Protein 4TM5 (pdb70)

Structure (mmCIF, N/CA/C/O backbone):
data_4TM5
#
_entry.id   4TM5
#
_cell.length_a   61.830
_cell.length_b   70.020
_cell.length_c   140.010
_cell.angle_alpha   90.000
_cell.angle_beta   90.000
_cell.angle_gamma   90.000
#
_symmetry.space_group_name_H-M   'C 2 2 21'
#
loop_
_entity.id
_entity.type
_entity.pdbx_description
1 polymer 'D-amino acid aminotransferase'
2 water water
#
loop_
_atom_site.group_PDB
_atom_site.id
_atom_site.type_symbol
_atom_site.label_atom_id
_atom_site.label_alt_id
_atom_site.label_comp_id
_atom_site.label_asym_id
_atom_site.label_entity_id
_atom_site.label_seq_id
_atom_site.pdbx_PDB_ins_code
_atom_site.Cartn_x
_atom_site.Cartn_y
_atom_site.Cartn_z
_atom_site.occupancy
_atom_site.B_iso_or_equiv
_atom_site.auth_seq_id
_atom_site.auth_comp_id
_atom_site.auth_asym_id
_atom_site.auth_atom_id
_atom_site.pdbx_PDB_model_num
ATOM 1 N N . ILE A 1 14 ? -20.644 31.573 48.562 1.00 47.61 6 ILE A N 1
ATOM 2 C CA . ILE A 1 14 ? -20.811 30.663 49.688 1.00 38.35 6 ILE A CA 1
ATOM 3 C C . ILE A 1 14 ? -19.755 30.896 50.765 1.00 37.37 6 ILE A C 1
ATOM 4 O O . ILE A 1 14 ? -18.548 30.843 50.514 1.00 31.51 6 ILE A O 1
ATOM 6 N N . GLU A 1 15 ? -20.224 31.139 51.976 1.00 32.91 7 GLU A N 1
ATOM 7 C CA . GLU A 1 15 ? -19.344 31.408 53.101 1.00 33.76 7 GLU A CA 1
ATOM 8 C C . GLU A 1 15 ? -18.548 30.177 53.577 1.00 24.46 7 GLU A C 1
ATOM 9 O O . GLU A 1 15 ? -19.111 29.088 53.671 1.00 22.80 7 GLU A O 1
ATOM 15 N N . PRO A 1 16 ? -17.253 30.351 53.914 1.00 18.32 8 PRO A N 1
ATOM 16 C CA . PRO A 1 16 ? -16.513 29.214 54.474 1.00 18.27 8 PRO A CA 1
ATOM 17 C C . PRO A 1 16 ? -17.163 28.690 55.742 1.00 18.25 8 PRO A C 1
ATOM 18 O O . PRO A 1 16 ? -17.766 29.459 56.484 1.00 17.12 8 PRO A O 1
ATOM 22 N N . ILE A 1 17 ? -17.068 27.382 55.936 1.00 16.07 9 ILE A N 1
ATOM 23 C CA . ILE A 1 17 ? -17.536 26.710 57.142 1.00 15.82 9 ILE A CA 1
ATOM 24 C C . ILE A 1 17 ? -16.316 26.314 57.950 1.00 17.91 9 ILE A C 1
ATOM 25 O O . ILE A 1 17 ? -15.398 25.695 57.405 1.00 16.93 9 ILE A O 1
ATOM 30 N N . VAL A 1 18 ? -16.284 26.668 59.229 1.00 13.78 10 VAL A N 1
ATOM 31 C CA . VAL A 1 18 ? -15.101 26.331 60.023 1.00 12.72 10 VAL A CA 1
ATOM 32 C C . VAL A 1 18 ? -15.444 25.441 61.210 1.00 12.98 10 VAL A C 1
ATOM 33 O O . VAL A 1 18 ? -16.601 25.344 61.617 1.00 14.61 10 VAL A O 1
ATOM 37 N N . TYR A 1 19 ? -14.417 24.791 61.749 1.00 12.94 11 TYR A N 1
ATOM 38 C CA . TYR A 1 19 ? -14.550 23.942 62.921 1.00 12.62 11 TYR A CA 1
ATOM 39 C C . TYR A 1 19 ? -14.022 24.670 64.136 1.00 12.15 11 TYR A C 1
ATOM 40 O O . TYR A 1 19 ? -12.936 25.236 64.103 1.00 11.64 11 TYR A O 1
ATOM 49 N N . LEU A 1 20 ? -14.765 24.644 65.232 1.00 12.53 12 LEU A N 1
ATOM 50 C CA . LEU A 1 20 ? -14.247 25.254 66.448 1.00 11.85 12 LEU A CA 1
ATOM 51 C C . LEU A 1 20 ? -14.652 24.404 67.641 1.00 13.82 12 LEU A C 1
ATOM 52 O O . LEU A 1 20 ? -15.828 24.079 67.806 1.00 14.77 12 LEU A O 1
ATOM 57 N N . SER A 1 21 ? -13.675 24.052 68.472 1.00 12.46 13 SER A N 1
ATOM 58 C CA . SER A 1 21 ? -13.931 23.348 69.725 1.00 14.15 13 SER A CA 1
ATOM 59 C C . SER A 1 21 ? -13.349 24.165 70.865 1.00 13.75 13 SER A C 1
ATOM 60 O O . SER A 1 21 ? -12.148 24.414 70.895 1.00 14.10 13 SER A O 1
ATOM 63 N N . VAL A 1 22 ? -14.206 24.599 71.782 1.00 13.78 14 VAL A N 1
ATOM 64 C CA . VAL A 1 22 ? -13.788 25.369 72.954 1.00 13.98 14 VAL A CA 1
ATOM 65 C C . VAL A 1 22 ? -14.388 24.724 74.184 1.00 15.26 14 VAL A C 1
ATOM 66 O O . VAL A 1 22 ? -15.587 24.467 74.202 1.00 16.12 14 VAL A O 1
ATOM 70 N N . ALA A 1 23 ? -13.572 24.478 75.208 1.00 15.77 15 ALA A N 1
ATOM 71 C CA . AL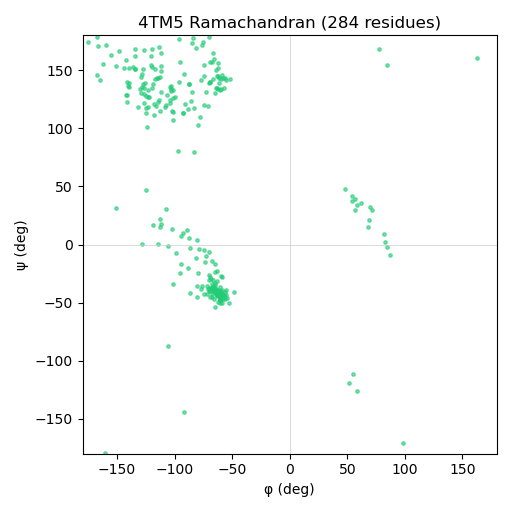A A 1 23 ? -14.069 23.905 76.475 1.00 18.76 15 ALA A CA 1
ATOM 72 C C . ALA A 1 23 ? -14.845 22.604 76.232 1.00 20.32 15 ALA A C 1
ATOM 73 O O . ALA A 1 23 ? -15.857 22.331 76.897 1.00 22.36 15 ALA A O 1
ATOM 75 N N . SER A 1 24 ? -14.353 21.823 75.270 1.00 17.60 16 SER A N 1
ATOM 76 C CA . SER A 1 24 ? -14.899 20.511 74.895 1.00 20.01 16 SER A CA 1
ATOM 77 C C . SER A 1 24 ? -16.267 20.604 74.237 1.00 26.84 16 SER A C 1
ATOM 78 O O . SER A 1 24 ? -17.026 19.637 74.253 1.00 37.42 16 SER A O 1
ATOM 81 N N . ARG A 1 25 ? -16.598 21.774 73.701 1.00 17.78 17 ARG A N 1
ATOM 82 C CA . ARG A 1 25 ? -17.851 21.954 72.969 1.00 18.16 17 ARG A CA 1
ATOM 83 C C . ARG A 1 25 ? -17.496 22.318 71.542 1.00 19.48 17 ARG A C 1
ATOM 84 O O . ARG A 1 25 ? -16.811 23.328 71.301 1.00 19.21 17 ARG A O 1
ATOM 92 N N . GLU A 1 26 ? -17.948 21.504 70.594 1.00 18.91 18 GLU A N 1
ATOM 93 C CA . GLU A 1 26 ? -17.492 21.648 69.216 1.00 16.84 18 GLU A CA 1
ATOM 94 C C . GLU A 1 26 ? -18.622 21.998 68.281 1.00 18.43 18 GLU A C 1
ATOM 95 O O . GLU A 1 26 ? -19.784 21.651 68.514 1.00 23.52 18 GLU A O 1
ATOM 101 N N . GLU A 1 27 ? -18.274 22.714 67.221 1.00 17.23 19 GLU A N 1
ATOM 102 C CA . GLU A 1 27 ? -19.259 23.145 66.251 1.00 21.47 19 GLU A CA 1
ATOM 103 C C . GLU A 1 27 ? -18.623 23.273 64.891 1.00 19.89 19 GLU A C 1
ATOM 104 O O . GLU A 1 27 ? -17.422 23.520 64.763 1.00 15.80 19 GLU A O 1
ATOM 110 N N . LEU A 1 28 ? -19.463 23.109 63.879 1.00 20.68 20 LEU A N 1
ATOM 111 C CA . LEU A 1 28 ? -19.107 23.392 62.512 1.00 16.36 20 LEU A CA 1
ATOM 112 C C . LEU A 1 28 ? -20.047 24.501 62.061 1.00 18.21 20 LEU A C 1
ATOM 113 O O . LEU A 1 28 ? -21.256 24.271 61.948 1.00 21.89 20 LEU A O 1
ATOM 118 N N . VAL A 1 29 ? -19.517 25.699 61.829 1.00 16.12 21 VAL A N 1
ATOM 119 C CA . VAL A 1 29 ? -20.355 26.877 61.616 1.00 21.41 21 VAL A CA 1
ATOM 120 C C . VAL A 1 29 ? -19.791 27.813 60.556 1.00 16.69 21 VAL A C 1
ATOM 121 O O . VAL A 1 29 ? -18.575 27.800 60.281 1.00 15.31 21 VAL A O 1
ATOM 125 N N . PRO A 1 30 ? -20.652 28.658 59.976 1.00 17.77 22 PRO A N 1
ATOM 126 C CA . PRO A 1 30 ? -20.162 29.681 59.060 1.00 17.69 22 PRO A CA 1
ATOM 127 C C . PRO A 1 30 ? -19.097 30.531 59.723 1.00 18.98 22 PRO A C 1
ATOM 128 O O . PRO A 1 30 ? -19.205 30.846 60.915 1.00 18.15 22 PRO A O 1
ATOM 132 N N . LEU A 1 31 ? -18.077 30.889 58.955 1.00 15.77 23 LEU A N 1
ATOM 133 C CA . LEU A 1 31 ? -16.972 31.683 59.486 1.00 14.81 23 LEU A CA 1
ATOM 134 C C . LEU A 1 31 ? -17.451 32.907 60.274 1.00 18.60 23 LEU A C 1
ATOM 135 O O . LEU A 1 31 ? -16.919 33.200 61.341 1.00 16.79 23 LEU A O 1
ATOM 140 N N . SER A 1 32 ? -18.481 33.587 59.784 1.00 17.00 24 SER A N 1
ATOM 141 C CA A SER A 1 32 ? -18.975 34.812 60.424 0.83 18.06 24 SER A CA 1
ATOM 142 C CA B SER A 1 32 ? 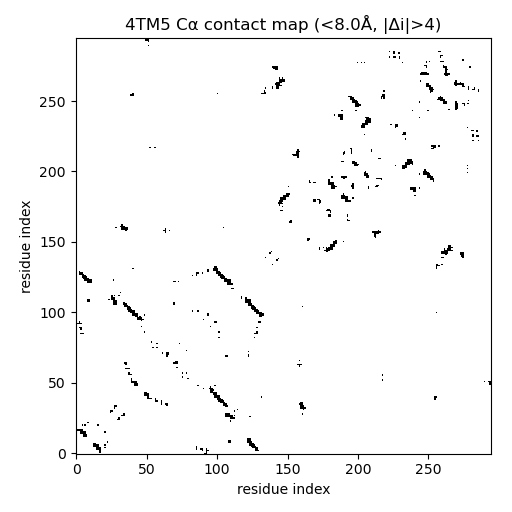-18.941 34.814 60.433 0.17 18.77 24 SER A CA 1
ATOM 143 C C . SER A 1 32 ? -19.508 34.564 61.826 1.00 18.93 24 SER A C 1
ATOM 144 O O . SER A 1 32 ? -19.699 35.509 62.593 1.00 24.66 24 SER A O 1
ATOM 149 N N . GLU A 1 33 ? -19.761 33.301 62.159 1.00 17.48 25 GLU A N 1
ATOM 150 C CA . GLU A 1 33 ? -20.351 32.953 63.452 1.00 18.90 25 GLU A CA 1
ATOM 151 C C . GLU A 1 33 ? -19.343 32.339 64.428 1.00 18.14 25 GLU A C 1
ATOM 152 O O . GLU A 1 33 ? -19.703 31.994 65.561 1.00 21.45 25 GLU A O 1
ATOM 158 N N . ALA A 1 34 ? -18.099 32.184 63.984 1.00 16.51 26 ALA A N 1
ATOM 159 C CA . ALA A 1 34 ? -17.085 31.509 64.774 1.00 17.13 26 ALA A CA 1
ATOM 160 C C . ALA A 1 34 ? -16.298 32.512 65.607 1.00 15.75 26 ALA A C 1
ATOM 161 O O . ALA A 1 34 ? -15.587 33.358 65.067 1.00 14.26 26 ALA A O 1
ATOM 163 N N . ARG A 1 35 ? -16.457 32.436 66.920 1.00 12.61 27 ARG A N 1
ATOM 164 C CA A ARG A 1 35 ? -15.793 33.371 67.827 0.55 12.56 27 ARG A CA 1
ATOM 165 C CA B ARG A 1 35 ? -15.759 33.353 67.817 0.45 12.44 27 ARG A CA 1
ATOM 166 C C . ARG A 1 35 ? -15.243 32.612 69.034 1.00 12.95 27 ARG A C 1
ATOM 167 O O . ARG A 1 35 ? -15.874 31.666 69.511 1.00 18.95 27 ARG A O 1
ATOM 182 N N . VAL A 1 36 ? -14.091 33.042 69.555 1.00 10.61 28 VAL A N 1
ATOM 183 C CA . VAL A 1 36 ? -13.490 32.388 70.710 1.00 11.41 28 VAL A CA 1
ATOM 184 C C . VAL A 1 36 ? -13.545 33.308 71.921 1.00 11.33 28 VAL A C 1
ATOM 185 O O . VAL A 1 36 ? -13.513 34.538 71.784 1.00 14.38 28 VAL A O 1
ATOM 189 N N . PRO A 1 37 ? -13.650 32.719 73.115 1.00 13.20 29 PRO A N 1
ATOM 190 C CA . PRO A 1 37 ? -13.662 33.578 74.307 1.00 12.71 29 PRO A CA 1
ATOM 191 C C . PRO A 1 37 ? -12.407 34.440 74.398 1.00 11.41 29 PRO A C 1
ATOM 192 O O . PRO A 1 37 ? -11.292 33.994 74.066 1.00 13.20 29 PRO A O 1
ATOM 196 N N . VAL A 1 38 ? -12.580 35.677 74.869 1.00 10.77 30 VAL A N 1
ATOM 197 C CA . VAL A 1 38 ? -11.443 36.585 74.945 1.00 11.44 30 VAL A CA 1
ATOM 198 C C . VAL A 1 38 ? -10.294 36.077 75.810 1.00 12.01 30 VAL A C 1
ATOM 199 O O . VAL A 1 38 ? -9.146 36.441 75.561 1.00 14.93 30 VAL A O 1
ATOM 203 N N . LEU A 1 39 ? -10.574 35.239 76.811 1.00 10.78 31 LEU A N 1
ATOM 204 C CA . LEU A 1 39 ? -9.490 34.731 77.656 1.00 9.68 31 LEU A CA 1
ATOM 205 C C . LEU A 1 39 ? -8.861 33.437 77.127 1.00 12.14 31 LEU A C 1
ATOM 206 O O . LEU A 1 39 ? -8.071 32.807 77.816 1.00 11.58 31 LEU A O 1
ATOM 211 N N . ASP A 1 40 ? -9.158 33.058 75.887 1.00 10.47 32 ASP A N 1
ATOM 212 C CA . ASP A 1 40 ? -8.414 31.936 75.321 1.00 9.44 32 ASP A CA 1
ATOM 213 C C . ASP A 1 40 ? -6.940 32.284 75.289 1.00 9.35 32 ASP A C 1
ATOM 214 O O . ASP A 1 40 ? -6.560 33.379 74.848 1.00 10.74 32 ASP A O 1
ATOM 219 N N . ARG A 1 41 ? -6.096 31.360 75.753 1.00 9.02 33 ARG A N 1
ATOM 220 C CA . ARG A 1 41 ? -4.667 31.672 75.790 1.00 8.00 33 ARG A CA 1
ATOM 221 C C . ARG A 1 41 ? -4.036 31.801 74.413 1.00 8.61 33 ARG A C 1
ATOM 222 O O . ARG A 1 41 ? -2.929 32.344 74.290 1.00 7.37 33 ARG A O 1
ATOM 230 N N . GLY A 1 42 ? -4.729 31.349 73.370 1.00 8.61 34 GLY A N 1
ATOM 231 C CA . GLY A 1 42 ? -4.295 31.657 72.014 1.00 9.67 34 GLY A CA 1
ATOM 232 C C . GLY A 1 42 ? -4.362 33.151 71.692 1.00 9.79 34 GLY A C 1
ATOM 233 O O . GLY A 1 42 ? -3.528 33.666 70.958 1.00 13.44 34 GLY A O 1
ATOM 234 N N . PHE A 1 43 ? -5.342 33.830 72.272 1.00 8.24 35 PHE A N 1
ATOM 235 C CA . PHE A 1 43 ? -5.569 35.253 72.031 1.00 8.18 35 PHE A CA 1
ATOM 236 C C . PHE A 1 43 ? -4.711 36.098 72.991 1.00 9.53 35 PHE A C 1
ATOM 237 O O . PHE A 1 43 ? -4.118 37.088 72.571 1.00 10.28 35 PHE A O 1
ATOM 245 N N . ILE A 1 44 ? -4.635 35.682 74.260 1.00 9.57 36 ILE A N 1
ATOM 246 C CA . ILE A 1 44 ? -3.955 36.434 75.328 1.00 8.83 36 ILE A CA 1
ATOM 247 C C . ILE A 1 44 ? -2.430 36.252 75.336 1.00 7.46 36 ILE A C 1
ATOM 248 O O . ILE A 1 44 ? -1.690 37.191 75.648 1.00 10.22 36 ILE A O 1
ATOM 253 N N . PHE A 1 45 ? -1.980 35.033 75.003 1.00 7.92 37 PHE A N 1
ATOM 254 C CA . PHE A 1 45 ? -0.575 34.671 75.185 1.00 7.64 37 PHE A CA 1
ATOM 255 C C . PHE A 1 45 ? 0.086 34.089 73.933 1.00 8.03 37 PHE A C 1
ATOM 256 O O . PHE A 1 45 ? 1.268 33.743 73.994 1.00 8.56 37 PHE A O 1
ATOM 264 N N . GLY A 1 46 ? -0.641 33.972 72.817 1.00 6.84 38 GLY A N 1
ATOM 265 C CA . GLY A 1 46 ? -0.058 33.297 71.670 1.00 9.40 38 GLY A CA 1
ATOM 266 C C . GLY A 1 46 ? 0.346 31.877 72.026 1.00 7.57 38 GLY A C 1
ATOM 267 O O . GLY A 1 46 ? 1.325 31.348 71.510 1.00 7.84 38 GLY A O 1
ATOM 268 N N . ASP A 1 47 ? -0.433 31.259 72.900 1.00 7.63 39 ASP A N 1
ATOM 269 C CA . ASP A 1 47 ? -0.045 29.994 73.512 1.00 6.86 39 ASP A CA 1
ATOM 270 C C . ASP A 1 47 ? -0.690 28.834 72.768 1.00 8.49 39 ASP A C 1
ATOM 271 O O . ASP A 1 47 ? -1.713 28.283 73.181 1.00 8.99 39 ASP A O 1
ATOM 276 N N . GLY A 1 48 ? -0.087 28.470 71.644 1.00 6.53 40 GLY A N 1
ATOM 277 C CA . GLY A 1 48 ? -0.698 27.457 70.790 1.00 7.11 40 GLY A CA 1
ATOM 278 C C . GLY A 1 48 ? 0.210 27.122 69.636 1.00 9.01 40 GLY A C 1
ATOM 279 O O . GLY A 1 48 ? 1.271 27.764 69.455 1.00 8.51 40 GLY A O 1
ATOM 280 N N . VAL A 1 49 ? -0.200 26.119 68.852 1.00 8.46 41 VAL A N 1
ATOM 281 C CA . VAL A 1 49 ? 0.595 25.682 67.700 1.00 7.13 41 VAL A CA 1
ATOM 282 C C . VAL A 1 49 ? -0.317 25.505 66.513 1.00 10.19 41 VAL A C 1
ATOM 283 O O . VAL A 1 49 ? -1.546 25.507 66.659 1.00 9.12 41 VAL A O 1
ATOM 287 N N . TYR A 1 50 ? 0.257 25.354 65.323 1.00 7.58 42 TYR A N 1
ATOM 288 C CA . TYR A 1 50 ? -0.601 25.199 64.149 1.00 8.77 42 TYR A CA 1
ATOM 289 C C . TYR A 1 50 ? 0.020 24.324 63.085 1.00 9.03 42 TYR A C 1
ATOM 290 O O . TYR A 1 50 ? 1.226 24.027 63.129 1.00 9.06 42 TYR A O 1
ATOM 299 N N . GLU A 1 51 ? -0.830 23.918 62.135 1.00 8.05 43 GLU A N 1
ATOM 300 C CA . GLU A 1 51 ? -0.388 23.258 60.895 1.00 8.97 43 GLU A CA 1
ATOM 301 C C . GLU A 1 51 ? -1.095 23.861 59.682 1.00 12.18 43 GLU A C 1
ATOM 302 O O . GLU A 1 51 ? -2.209 24.340 59.811 1.00 11.88 43 GLU A O 1
ATOM 308 N N . VAL A 1 52 ? -0.445 23.834 58.514 1.00 10.66 44 VAL A N 1
ATOM 309 C CA . VAL A 1 52 ? -1.093 24.160 57.234 1.00 10.68 44 VAL A CA 1
ATOM 310 C C . VAL A 1 52 ? -0.876 22.972 56.313 1.00 13.18 44 VAL A C 1
ATOM 311 O O . VAL A 1 52 ? 0.267 22.636 56.008 1.00 15.12 44 VAL A O 1
ATOM 315 N N . VAL A 1 53 ? -1.975 22.333 55.903 1.00 9.51 45 VAL A N 1
ATOM 316 C CA . VAL A 1 53 ? -1.944 21.115 55.081 1.00 10.36 45 VAL A CA 1
ATOM 317 C C . VAL A 1 53 ? -2.534 21.432 53.709 1.00 9.70 45 VAL A C 1
ATOM 318 O O . VAL A 1 53 ? -3.685 21.888 53.594 1.00 11.65 45 VAL A O 1
ATOM 322 N N . PRO A 1 54 ? -1.779 21.177 52.644 1.00 9.39 46 PRO A N 1
ATOM 323 C CA . PRO A 1 54 ? -2.343 21.430 51.309 1.00 10.14 46 PRO A CA 1
ATOM 324 C C . PRO A 1 54 ? -3.318 20.338 50.888 1.00 11.81 46 PRO A C 1
ATOM 325 O O . PRO A 1 54 ? -3.101 19.138 51.145 1.00 12.62 46 PRO A O 1
ATOM 329 N N . ILE A 1 55 ? -4.397 20.760 50.230 1.00 12.01 47 ILE A N 1
ATOM 330 C CA . ILE A 1 55 ? -5.456 19.849 49.798 1.00 13.09 47 ILE A CA 1
ATOM 331 C C . ILE A 1 55 ? -5.627 20.049 48.302 1.00 13.97 47 ILE A C 1
ATOM 332 O O . ILE A 1 55 ? -6.035 21.127 47.858 1.00 16.38 47 ILE A O 1
ATOM 337 N N . TYR A 1 56 ? -5.287 19.039 47.515 1.00 12.19 48 TYR A N 1
ATOM 338 C CA . TYR A 1 56 ? -5.348 19.220 46.075 1.00 12.87 48 TYR A CA 1
ATOM 339 C C . TYR A 1 56 ? -6.647 18.693 45.502 1.00 14.21 48 TYR A C 1
ATOM 340 O O . TYR A 1 56 ? -7.133 17.655 45.894 1.00 15.27 48 TYR A O 1
ATOM 349 N N . ALA A 1 57 ? -7.180 19.439 44.552 1.00 14.08 49 ALA A N 1
ATOM 350 C CA . ALA A 1 57 ? -8.420 19.093 43.874 1.00 14.94 49 ALA A CA 1
ATOM 351 C C . ALA A 1 57 ? -8.184 18.533 42.490 1.00 16.89 49 ALA A C 1
ATOM 352 O O . ALA A 1 57 ? -7.371 19.043 41.720 1.00 17.66 49 ALA A O 1
ATOM 354 N N . GLU A 1 58 ? -8.918 17.473 42.174 1.00 16.49 50 GLU A N 1
ATOM 355 C CA . GLU A 1 58 ? -9.069 17.038 40.802 1.00 19.72 50 GLU A CA 1
ATOM 356 C C . GLU A 1 58 ? -10.579 17.028 40.600 1.00 24.96 50 GLU A C 1
ATOM 357 O O . GLU A 1 58 ? -11.282 16.142 41.095 1.00 24.52 50 GLU A O 1
ATOM 363 N N . GLY A 1 59 ? -11.091 18.066 39.950 1.00 23.81 51 GLY A N 1
ATOM 364 C CA . GLY A 1 59 ? -12.529 18.264 39.887 1.00 21.96 51 GLY A CA 1
ATOM 365 C C . GLY A 1 59 ? -13.130 18.381 41.276 1.00 21.97 51 GLY A C 1
ATOM 366 O O . GLY A 1 59 ? -12.694 19.203 42.081 1.00 22.89 51 GLY A O 1
ATOM 367 N N . ALA A 1 60 ? -14.139 17.556 41.559 1.00 24.95 52 ALA A N 1
ATOM 368 C CA . ALA A 1 60 ? -14.771 17.578 42.878 1.00 28.50 52 ALA A CA 1
ATOM 369 C C . ALA A 1 60 ? -13.996 16.788 43.934 1.00 22.89 52 ALA A C 1
ATOM 370 O O . ALA A 1 60 ? -14.285 16.899 45.126 1.00 24.21 52 ALA A O 1
ATOM 372 N N . ARG A 1 61 ? -13.009 15.998 43.505 1.00 19.82 53 ARG A N 1
ATOM 373 C CA . ARG A 1 61 ? -12.252 15.189 44.455 1.00 18.44 53 ARG A CA 1
ATOM 374 C C . ARG A 1 61 ? -11.092 15.974 45.086 1.00 18.84 53 ARG A C 1
ATOM 375 O O . ARG A 1 61 ? -10.237 16.496 44.368 1.00 19.02 53 ARG A O 1
ATOM 383 N N . ARG A 1 62 ? -11.066 16.055 46.421 1.00 18.66 54 ARG A N 1
ATOM 384 C CA . ARG A 1 62 ? -9.992 16.760 47.128 1.00 15.68 54 ARG A CA 1
ATOM 385 C C . ARG A 1 62 ? -9.251 15.804 48.056 1.00 22.59 54 ARG A C 1
ATOM 386 O O . ARG A 1 62 ? -9.874 15.010 48.773 1.00 25.33 54 ARG A O 1
ATOM 394 N N . ALA A 1 63 ? -7.921 15.869 48.035 1.00 18.40 55 ALA A N 1
ATOM 395 C CA . ALA A 1 63 ? -7.122 14.962 48.840 1.00 19.71 55 ALA A CA 1
ATOM 396 C C . ALA A 1 63 ? -5.950 15.692 49.462 1.00 15.39 55 ALA A C 1
ATOM 397 O O . ALA A 1 63 ? -5.306 16.498 48.805 1.00 15.08 55 ALA A O 1
ATOM 399 N N . PRO A 1 64 ? -5.649 15.392 50.732 1.00 14.66 56 PRO A N 1
ATOM 400 C CA . PRO A 1 64 ? -4.491 16.022 51.369 1.00 13.62 56 PRO A CA 1
ATOM 401 C C . PRO A 1 64 ? -3.180 15.437 50.875 1.00 14.63 56 PRO A C 1
ATOM 402 O O . PRO A 1 64 ? -3.129 14.285 50.438 1.00 18.34 56 PRO A O 1
ATOM 406 N N . PHE A 1 65 ? -2.124 16.246 50.962 1.00 12.88 57 PHE A N 1
ATOM 407 C CA . PHE A 1 65 ? -0.795 15.826 50.553 1.00 13.63 57 PHE A CA 1
ATOM 408 C C . PHE A 1 65 ? 0.129 15.768 51.771 1.00 11.92 57 PHE A C 1
ATOM 409 O O . PHE A 1 65 ? 0.284 16.759 52.483 1.00 12.59 57 PHE A O 1
ATOM 417 N N . ARG A 1 66 ? 0.716 14.589 52.004 1.00 13.47 58 ARG A N 1
ATOM 418 C CA . ARG A 1 66 ? 1.596 14.346 53.160 1.00 12.75 58 ARG A CA 1
ATOM 419 C C . ARG A 1 66 ? 0.917 14.641 54.492 1.00 12.37 58 ARG A C 1
ATOM 420 O O . ARG A 1 66 ? 1.553 15.151 55.412 1.00 12.50 58 ARG A O 1
ATOM 428 N N . ILE A 1 67 ? -0.356 14.299 54.628 1.00 13.52 59 ILE A N 1
ATOM 429 C CA . ILE A 1 67 ? -1.026 14.643 55.875 1.00 12.59 59 ILE A CA 1
ATOM 430 C C . ILE A 1 67 ? -0.493 13.834 57.065 1.00 12.72 59 ILE A C 1
ATOM 431 O O . ILE A 1 67 ? -0.469 14.357 58.176 1.00 12.53 59 ILE A O 1
ATOM 436 N N . ALA A 1 68 ? -0.017 12.604 56.848 1.00 13.86 60 ALA A N 1
ATOM 437 C CA . ALA A 1 68 ? 0.580 11.856 57.958 1.00 12.89 60 ALA A CA 1
ATOM 438 C C . ALA A 1 68 ? 1.743 12.640 58.564 1.00 13.04 60 ALA A C 1
ATOM 439 O O . ALA A 1 68 ? 1.871 12.768 59.778 1.00 13.43 60 ALA A O 1
ATOM 441 N N . GLN A 1 69 ? 2.610 13.141 57.693 1.00 13.25 61 GLN A N 1
ATOM 442 C CA . GLN A 1 69 ? 3.768 13.898 58.152 1.00 10.74 61 GLN A CA 1
ATOM 443 C C . GLN A 1 69 ? 3.390 15.229 58.810 1.00 11.72 61 GLN A C 1
ATOM 444 O O . GLN A 1 69 ? 4.016 15.632 59.794 1.00 12.51 61 GLN A O 1
ATOM 450 N N . HIS A 1 70 ? 2.365 15.902 58.293 1.00 9.68 62 HIS A N 1
ATOM 451 C CA . HIS A 1 70 ? 1.885 17.117 58.956 1.00 9.37 62 HIS A CA 1
ATOM 452 C C . HIS A 1 70 ? 1.334 16.818 60.344 1.00 10.44 62 HIS A C 1
ATOM 453 O O . HIS A 1 70 ? 1.594 17.564 61.291 1.00 10.35 62 HIS A O 1
ATOM 460 N N . LEU A 1 71 ? 0.575 15.734 60.466 1.00 10.82 63 LEU A N 1
ATOM 461 C CA . LEU A 1 71 ? -0.005 15.426 61.771 1.00 13.28 63 LEU A CA 1
ATOM 462 C C . LEU A 1 71 ? 1.075 14.988 62.762 1.00 12.44 63 LEU A C 1
ATOM 463 O O . LEU A 1 71 ? 0.951 15.201 63.973 1.00 13.43 63 LEU A O 1
ATOM 468 N N . ALA A 1 72 ? 2.132 14.359 62.259 1.00 10.92 64 ALA A N 1
ATOM 469 C CA . ALA A 1 72 ? 3.229 13.976 63.143 1.00 12.10 64 ALA A CA 1
ATOM 470 C C . ALA A 1 72 ? 3.908 15.232 63.659 1.00 12.89 64 ALA A C 1
ATOM 471 O O . ALA A 1 72 ? 4.311 15.286 64.815 1.00 11.91 64 ALA A O 1
ATOM 473 N N . ARG A 1 73 ? 4.017 16.251 62.811 1.00 10.31 65 ARG A N 1
ATOM 474 C CA . ARG A 1 73 ? 4.635 17.485 63.277 1.00 10.20 65 ARG A CA 1
ATOM 475 C C . ARG A 1 73 ? 3.733 18.178 64.276 1.00 11.47 65 ARG A C 1
ATOM 476 O O . ARG A 1 73 ? 4.216 18.742 65.247 1.00 11.92 65 ARG A O 1
ATOM 484 N N . LEU A 1 74 ? 2.428 18.171 64.017 1.00 10.35 66 LEU A N 1
ATOM 485 C CA . LEU A 1 74 ? 1.479 18.763 64.965 1.00 8.54 66 LEU A CA 1
ATOM 486 C C . LEU A 1 74 ? 1.653 18.124 66.329 1.00 10.71 66 LEU A C 1
ATOM 487 O O . LEU A 1 74 ? 1.683 18.809 67.351 1.00 11.62 66 LEU A O 1
ATOM 492 N N . ALA A 1 75 ? 1.791 16.806 66.347 1.00 9.49 67 ALA A N 1
ATOM 493 C CA . ALA A 1 75 ? 1.992 16.087 67.604 1.00 10.29 67 ALA A CA 1
ATOM 494 C C . ALA A 1 75 ? 3.290 16.524 68.282 1.00 14.35 67 ALA A C 1
ATOM 495 O O . ALA A 1 75 ? 3.341 16.658 69.511 1.00 14.64 67 ALA A O 1
ATOM 497 N N . ARG A 1 76 ? 4.342 16.744 67.492 1.00 13.28 68 ARG A N 1
ATOM 498 C CA . ARG A 1 76 ? 5.620 17.195 68.052 1.00 10.81 68 ARG A CA 1
ATOM 499 C C . ARG A 1 76 ? 5.505 18.612 68.603 1.00 11.30 68 ARG A C 1
ATOM 500 O O . ARG A 1 76 ? 6.009 18.894 69.688 1.00 12.88 68 ARG A O 1
ATOM 508 N N . SER A 1 77 ? 4.838 19.491 67.869 1.00 12.12 69 SER A N 1
ATOM 509 C CA . SER A 1 77 ? 4.657 20.855 68.350 1.00 10.02 69 SER A CA 1
ATOM 510 C C . SER A 1 77 ? 3.856 20.876 69.663 1.00 11.34 69 SER A C 1
ATOM 511 O O . SER A 1 77 ? 4.215 21.588 70.602 1.00 10.70 69 SER A O 1
ATOM 514 N N . LEU A 1 78 ? 2.777 20.095 69.726 1.00 10.28 70 LEU A N 1
ATOM 515 C CA . LEU A 1 78 ? 1.977 20.017 70.952 1.00 9.70 70 LEU A CA 1
ATOM 516 C C . LEU A 1 78 ? 2.805 19.506 72.148 1.00 11.57 70 LEU A C 1
ATOM 517 O O . LEU A 1 78 ? 2.767 20.065 73.245 1.00 11.81 70 LEU A O 1
ATOM 522 N N . LYS A 1 79 ? 3.564 18.436 71.933 1.00 10.86 71 LYS A N 1
ATOM 523 C CA . LYS A 1 79 ? 4.347 17.866 73.010 1.00 11.78 71 LYS A CA 1
ATOM 524 C C . LYS A 1 79 ? 5.400 18.854 73.485 1.00 12.12 71 LYS A C 1
ATOM 525 O O . LYS A 1 79 ? 5.666 18.950 74.691 1.00 14.03 71 LYS A O 1
ATOM 531 N N . LYS A 1 80 ? 5.985 19.591 72.538 1.00 12.86 72 LYS A N 1
ATOM 532 C CA . LYS A 1 80 ? 7.050 20.557 72.869 1.00 14.24 72 LYS A CA 1
ATOM 533 C C . LYS A 1 80 ? 6.561 21.686 73.771 1.00 13.77 72 LYS A C 1
ATOM 534 O O . LYS A 1 80 ? 7.370 22.327 74.461 1.00 17.77 72 LYS A O 1
ATOM 540 N N . ILE A 1 81 ? 5.255 21.956 73.776 1.00 12.72 73 ILE A N 1
ATOM 541 C CA . ILE A 1 81 ? 4.765 22.987 74.687 1.00 11.52 73 ILE A CA 1
ATOM 542 C C . ILE A 1 81 ? 3.763 22.424 75.694 1.00 10.58 73 ILE A C 1
ATOM 543 O O . ILE A 1 81 ? 3.022 23.154 76.334 1.00 11.74 73 ILE A O 1
ATOM 548 N N . GLY A 1 82 ? 3.736 21.105 75.835 1.00 11.24 74 GLY A N 1
ATOM 549 C CA . GLY A 1 82 ? 2.973 20.499 76.918 1.00 12.02 74 GLY A CA 1
ATOM 550 C C . GLY A 1 82 ? 1.460 20.541 76.797 1.00 14.50 74 GLY A C 1
ATOM 551 O O . GLY A 1 82 ? 0.754 20.565 77.801 1.00 15.50 74 GLY A O 1
ATOM 552 N N . ILE A 1 83 ? 0.952 20.539 75.565 1.00 14.03 75 ILE A N 1
ATOM 553 C CA . ILE A 1 83 ? -0.498 20.422 75.363 1.00 14.26 75 ILE A CA 1
ATOM 554 C C . ILE A 1 83 ? -0.845 18.983 74.961 1.00 19.19 75 ILE A C 1
ATOM 555 O O . ILE A 1 83 ? -0.267 18.459 74.010 1.00 16.01 75 ILE A O 1
ATOM 560 N N . ALA A 1 84 ? -1.769 18.322 75.669 1.00 19.23 76 ALA A N 1
ATOM 561 C CA . ALA A 1 84 ? -2.111 16.953 75.295 1.00 23.15 76 ALA A CA 1
ATOM 562 C C . ALA A 1 84 ? -2.846 16.966 73.957 1.00 19.55 76 ALA A C 1
ATOM 563 O O . ALA A 1 84 ? -3.659 17.840 73.704 1.00 22.17 76 ALA A O 1
ATOM 565 N N . ASP A 1 85 ? -2.527 16.003 73.109 1.00 17.94 77 ASP A N 1
ATOM 566 C CA . ASP A 1 85 ? -3.076 15.944 71.758 1.00 14.22 77 ASP A CA 1
ATOM 567 C C . ASP A 1 85 ? -4.544 15.478 71.787 1.00 16.86 77 ASP A C 1
ATOM 568 O O . ASP A 1 85 ? -4.844 14.374 72.264 1.00 18.70 77 ASP A O 1
ATOM 573 N N . PRO A 1 86 ? -5.477 16.311 71.291 1.00 15.34 78 PRO A N 1
ATOM 574 C CA . PRO A 1 86 ? -6.880 15.923 71.495 1.00 17.69 78 PRO A CA 1
ATOM 575 C C . PRO A 1 86 ? -7.439 14.843 70.553 1.00 15.25 78 PRO A C 1
ATOM 576 O O . PRO A 1 86 ? -8.578 14.421 70.738 1.00 17.76 78 PRO A O 1
ATOM 580 N N . HIS A 1 87 ? -6.659 14.393 69.573 1.00 15.63 79 HIS A N 1
ATOM 581 C CA . HIS A 1 87 ? -7.125 13.334 68.675 1.00 13.71 79 HIS A CA 1
ATOM 582 C C . HIS A 1 87 ? -6.010 12.373 68.384 1.00 13.94 79 HIS A C 1
ATOM 583 O O . HIS A 1 87 ? -4.860 12.774 68.407 1.00 15.52 79 HIS A O 1
ATOM 590 N N . ASP A 1 88 ? -6.363 11.113 68.104 1.00 17.55 80 ASP A N 1
ATOM 591 C CA . ASP A 1 88 ? -5.409 10.211 67.474 1.00 18.71 80 ASP A CA 1
ATOM 592 C C . ASP A 1 88 ? -5.293 10.584 65.990 1.00 15.43 80 ASP A C 1
ATOM 593 O O . ASP A 1 88 ? -6.000 11.483 65.515 1.00 14.55 80 ASP A O 1
ATOM 598 N N . GLU A 1 89 ? -4.372 9.952 65.262 1.00 15.47 81 GLU A N 1
ATOM 599 C CA . GLU A 1 89 ? -4.178 10.322 63.859 1.00 15.56 81 GLU A CA 1
ATOM 600 C C . GLU A 1 89 ? -5.464 10.144 63.051 1.00 14.28 81 GLU A C 1
ATOM 601 O O . GLU A 1 89 ? -5.810 10.983 62.212 1.00 14.07 81 GLU A O 1
ATOM 607 N N . ALA A 1 90 ? -6.153 9.033 63.274 1.00 15.50 82 ALA A N 1
ATOM 608 C CA . ALA A 1 90 ? -7.392 8.795 62.558 1.00 14.34 82 ALA A CA 1
ATOM 609 C C . ALA A 1 90 ? -8.419 9.885 62.842 1.00 13.71 82 ALA A C 1
ATOM 610 O O . ALA A 1 90 ? -9.175 10.269 61.936 1.00 14.96 82 ALA A O 1
ATOM 612 N N . GLY A 1 91 ? -8.447 10.372 64.082 1.00 14.44 83 GLY A N 1
ATOM 613 C CA . GLY A 1 91 ? -9.393 11.400 64.488 1.00 15.92 83 GLY A CA 1
ATOM 614 C C . GLY A 1 91 ? -9.097 12.712 63.786 1.00 14.68 83 GLY A C 1
ATOM 615 O O . GLY A 1 91 ? -9.998 13.395 63.300 1.00 14.03 83 GLY A O 1
ATOM 616 N N . TRP A 1 92 ? -7.823 13.072 63.750 1.00 12.98 84 TRP A N 1
ATOM 617 C CA . TRP A 1 92 ? -7.405 14.253 62.986 1.00 11.89 84 TRP A CA 1
ATOM 618 C C . TRP A 1 92 ? -7.742 14.116 61.505 1.00 13.36 84 TRP A C 1
ATOM 619 O O . TRP A 1 92 ? -8.239 15.068 60.877 1.00 12.41 84 TRP A O 1
ATOM 630 N N . ARG A 1 93 ? -7.460 12.951 60.933 1.00 13.13 85 ARG A N 1
ATOM 631 C CA . ARG A 1 93 ? -7.765 12.750 59.524 1.00 11.88 85 ARG A CA 1
ATOM 632 C C . ARG A 1 93 ? -9.259 12.890 59.272 1.00 16.43 85 ARG A C 1
ATOM 633 O O . ARG A 1 93 ? -9.668 13.463 58.261 1.00 15.04 85 ARG A O 1
ATOM 641 N N . ALA A 1 94 ? -10.071 12.355 60.183 1.00 12.56 86 ALA A N 1
ATOM 642 C CA . ALA A 1 94 ? -11.521 12.411 59.998 1.00 14.98 86 ALA A CA 1
ATOM 643 C C . ALA A 1 94 ? -12.028 13.860 60.092 1.00 15.78 86 ALA A C 1
ATOM 644 O O . ALA A 1 94 ? -12.941 14.252 59.363 1.00 17.54 86 ALA A O 1
ATOM 646 N N . LEU A 1 95 ? -11.441 14.625 61.013 1.00 14.10 87 LEU A N 1
ATOM 647 C CA . LEU A 1 95 ? -11.802 16.026 61.227 1.00 15.52 87 LEU A CA 1
ATOM 648 C C . LEU A 1 95 ? -11.509 16.812 59.961 1.00 14.45 87 LEU A C 1
ATOM 649 O O . LEU A 1 95 ? -12.358 17.568 59.473 1.00 15.63 87 LEU A O 1
ATOM 654 N N . VAL A 1 96 ? -10.306 16.631 59.426 1.00 14.28 88 VAL A N 1
ATOM 655 C CA . VAL A 1 96 ? -9.916 17.325 58.206 1.00 13.31 88 VAL A CA 1
ATOM 656 C C . VAL A 1 96 ? -10.859 16.945 57.049 1.00 16.01 88 VAL A C 1
ATOM 657 O O . VAL A 1 96 ? -11.305 17.808 56.301 1.00 15.48 88 VAL A O 1
ATOM 661 N N . ALA A 1 97 ? -11.166 15.659 56.916 1.00 14.12 89 ALA A N 1
ATOM 662 C CA . ALA A 1 97 ? -12.017 15.195 55.820 1.00 13.94 89 ALA A CA 1
ATOM 663 C C . ALA A 1 97 ? -13.417 15.805 55.921 1.00 13.07 89 ALA A C 1
ATOM 664 O O . ALA A 1 97 ? -13.981 16.251 54.901 1.00 16.90 89 ALA A O 1
ATOM 666 N N . ARG A 1 98 ? -13.973 15.821 57.136 1.00 14.40 90 ARG A N 1
ATOM 667 C CA . ARG A 1 98 ? -15.294 16.405 57.348 1.00 14.46 90 ARG A CA 1
ATOM 668 C C . ARG A 1 98 ? -15.279 17.890 57.017 1.00 13.84 90 ARG A C 1
ATOM 669 O O . ARG A 1 98 ? -16.218 18.402 56.400 1.00 14.99 90 ARG A O 1
ATOM 671 N N . LEU A 1 99 ? -14.214 18.574 57.434 1.00 12.25 91 LEU A N 1
ATOM 672 C CA . LEU A 1 99 ? -14.108 20.014 57.202 1.00 11.98 91 LEU A CA 1
ATOM 673 C C . LEU A 1 99 ? -14.006 20.307 55.719 1.00 14.06 91 LEU A C 1
ATOM 674 O O . LEU A 1 99 ? -14.694 21.186 55.209 1.00 13.85 91 LEU A O 1
ATOM 679 N N . VAL A 1 100 ? -13.151 19.573 55.018 1.00 12.61 92 VAL A N 1
ATOM 680 C CA . VAL A 1 100 ? -13.031 19.782 53.581 1.00 13.22 92 VAL A CA 1
ATOM 681 C C . VAL A 1 100 ? -14.380 19.504 52.882 1.00 15.06 92 VAL A C 1
ATOM 682 O O . VAL A 1 100 ? -14.811 20.282 52.028 1.00 14.28 92 VAL A O 1
ATOM 686 N N . ASP A 1 101 ? -15.061 18.432 53.279 1.00 15.16 93 ASP A N 1
ATOM 687 C CA . ASP A 1 101 ? -16.370 18.088 52.687 1.00 13.78 93 ASP A CA 1
ATOM 688 C C . ASP A 1 101 ? -17.379 19.203 52.912 1.00 14.79 93 ASP A C 1
ATOM 689 O O . ASP A 1 101 ? -18.195 19.508 52.041 1.00 17.38 93 ASP A O 1
ATOM 694 N N . ALA A 1 102 ? -17.336 19.778 54.118 1.00 15.99 94 ALA A N 1
ATOM 695 C CA . ALA A 1 102 ? -18.272 20.830 54.505 1.00 19.45 94 ALA A CA 1
ATOM 696 C C . ALA A 1 102 ? -18.075 22.071 53.648 1.00 18.19 94 ALA A C 1
ATOM 697 O O . ALA A 1 102 ? -18.982 22.896 53.523 1.00 18.37 94 ALA A O 1
ATOM 699 N N . ASN A 1 103 ? -16.872 22.200 53.091 1.00 13.88 95 ASN A N 1
ATOM 700 C CA . ASN A 1 103 ? -16.533 23.358 52.280 1.00 12.86 95 ASN A CA 1
ATOM 701 C C . ASN A 1 103 ? -16.548 23.126 50.774 1.00 14.53 95 ASN A C 1
ATOM 702 O O . ASN A 1 103 ? -16.058 23.970 50.023 1.00 17.78 95 ASN A O 1
ATOM 707 N N . ALA A 1 104 ? -17.120 22.010 50.330 1.00 17.86 96 ALA A N 1
ATOM 708 C CA . ALA A 1 104 ? -17.145 21.692 48.900 1.00 16.70 96 ALA A CA 1
ATOM 709 C C . ALA A 1 104 ? -17.792 22.808 48.067 1.00 17.57 96 ALA A C 1
ATOM 710 O O . ALA A 1 104 ? -17.245 23.224 47.037 1.00 22.67 96 ALA A O 1
ATOM 712 N N . ALA A 1 105 ? -18.944 23.297 48.517 1.00 19.52 97 ALA A N 1
ATOM 713 C CA . ALA A 1 105 ? -19.645 24.353 47.802 1.00 22.81 97 ALA A CA 1
ATOM 714 C C . ALA A 1 105 ? -18.902 25.696 47.879 1.00 21.63 97 ALA A C 1
ATOM 715 O O . ALA A 1 105 ? -18.833 26.427 46.884 1.00 27.29 97 ALA A O 1
ATOM 717 N N . ALA A 1 106 ? -18.338 26.012 49.045 1.00 18.47 98 ALA A N 1
ATOM 718 C CA . ALA A 1 106 ? -17.622 27.274 49.219 1.00 19.00 98 ALA A CA 1
ATOM 719 C C . ALA A 1 106 ? -16.361 27.318 48.364 1.00 25.37 98 ALA A C 1
ATOM 720 O O . ALA A 1 106 ? -15.988 28.370 47.845 1.00 26.48 98 ALA A O 1
ATOM 722 N N . LEU A 1 107 ? -15.706 26.172 48.225 1.00 20.29 99 LEU A N 1
ATOM 723 C CA . LEU A 1 107 ? -14.497 26.082 47.409 1.00 16.23 99 LEU A CA 1
ATOM 724 C C . LEU A 1 107 ? -14.796 25.962 45.915 1.00 22.21 99 LEU A C 1
ATOM 725 O O . LEU A 1 107 ? -14.161 26.621 45.094 1.00 23.04 99 LEU A O 1
ATOM 730 N N . GLY A 1 108 ? -15.744 25.105 45.569 1.00 20.48 100 GLY A N 1
ATOM 731 C CA . GLY A 1 108 ? -16.074 24.843 44.171 1.00 20.91 100 GLY A CA 1
ATOM 732 C C . GLY A 1 108 ? -15.170 23.786 43.552 1.00 22.83 100 GLY A C 1
ATOM 733 O O . GLY A 1 108 ? -14.041 23.597 43.995 1.00 20.92 100 GLY A O 1
ATOM 734 N N . ASP A 1 109 ? -15.655 23.097 42.524 1.00 22.85 101 ASP A N 1
ATOM 735 C CA . ASP A 1 109 ? -14.850 22.071 41.875 1.00 21.19 101 ASP A CA 1
ATOM 736 C C . ASP A 1 109 ? -13.561 22.647 41.308 1.00 20.47 101 ASP A C 1
ATOM 737 O O . ASP A 1 109 ? -13.555 23.763 40.779 1.00 21.29 101 ASP A O 1
ATOM 742 N N . GLY A 1 110 ? -12.475 21.879 41.409 1.00 21.16 102 GLY A N 1
ATOM 743 C CA . GLY A 1 110 ? -11.207 22.259 40.808 1.00 20.44 102 GLY A CA 1
ATOM 744 C C . GLY A 1 110 ? -10.336 23.145 41.683 1.00 18.70 102 GLY A C 1
ATOM 745 O O . GLY A 1 110 ? -9.161 23.388 41.385 1.00 20.45 102 GLY A O 1
ATOM 746 N N . GLN A 1 111 ? -10.905 23.609 42.788 1.00 17.03 103 GLN A N 1
ATOM 747 C CA . GLN A 1 111 ? -10.234 24.543 43.682 1.00 17.15 103 GLN A CA 1
ATOM 748 C C . GLN A 1 111 ? -9.403 23.838 44.737 1.00 14.87 103 GLN A C 1
ATOM 749 O O . GLN A 1 111 ? -9.952 23.131 45.596 1.00 16.56 103 GLN A O 1
ATOM 755 N N . HIS A 1 112 ? -8.086 24.048 44.694 1.00 13.66 104 HIS A N 1
ATOM 756 C CA . HIS A 1 112 ? -7.225 23.549 45.755 1.00 13.04 104 HIS A CA 1
ATOM 757 C C . HIS A 1 112 ? -7.522 24.289 47.039 1.00 14.73 104 HIS A C 1
ATOM 758 O O . HIS A 1 112 ? -7.997 25.429 47.006 1.00 14.79 104 HIS A O 1
ATOM 765 N N . ALA A 1 113 ? -7.188 23.660 48.158 1.00 12.91 105 ALA A N 1
ATOM 766 C CA . ALA A 1 113 ? -7.419 24.286 49.454 1.00 12.72 105 ALA A CA 1
ATOM 767 C C . ALA A 1 113 ? -6.220 24.160 50.362 1.00 11.80 105 ALA A C 1
ATOM 768 O O . ALA A 1 113 ? -5.349 23.318 50.132 1.00 12.44 105 ALA A O 1
ATOM 770 N N . ILE A 1 114 ? -6.186 24.992 51.401 1.00 12.44 106 ILE A N 1
ATOM 771 C CA . ILE A 1 114 ? -5.354 24.670 52.548 1.00 14.99 106 ILE A CA 1
ATOM 772 C C . ILE A 1 114 ? -6.249 24.423 53.739 1.00 13.19 106 ILE A C 1
ATOM 773 O O . ILE A 1 114 ? -7.276 25.087 53.901 1.00 17.58 106 ILE A O 1
ATOM 778 N N . VAL A 1 115 ? -5.863 23.462 54.562 1.00 11.64 107 VAL A N 1
ATOM 779 C CA . VAL A 1 115 ? -6.492 23.290 55.850 1.00 8.76 107 VAL A CA 1
ATOM 780 C C . VAL A 1 115 ? -5.537 23.825 56.913 1.00 9.77 107 VAL A C 1
ATOM 781 O O . VAL A 1 115 ? -4.373 23.423 56.999 1.00 12.72 107 VAL A O 1
ATOM 785 N N . TYR A 1 116 ? -6.049 24.794 57.655 1.00 10.63 108 TYR A N 1
ATOM 786 C CA . TYR A 1 116 ? -5.345 25.414 58.765 1.00 9.16 108 TYR A CA 1
ATOM 787 C C . TYR A 1 116 ? -5.867 24.792 60.053 1.00 10.81 108 TYR A C 1
ATOM 788 O O . TYR A 1 116 ? -7.079 24.776 60.263 1.00 10.74 108 TYR A O 1
ATOM 797 N N . ILE A 1 117 ? -4.963 24.281 60.897 1.00 8.14 109 ILE A N 1
ATOM 798 C CA . ILE A 1 117 ? -5.349 23.689 62.188 1.00 8.21 109 ILE A CA 1
ATOM 799 C C . ILE A 1 117 ? -4.607 24.437 63.269 1.00 9.64 109 ILE A C 1
ATOM 800 O O . ILE A 1 117 ? -3.382 24.566 63.180 1.00 9.74 109 ILE A O 1
ATOM 805 N N . GLN A 1 118 ? -5.328 24.948 64.268 1.00 9.62 110 GLN A N 1
ATOM 806 C CA . GLN A 1 118 ? -4.682 25.636 65.390 1.00 9.24 110 GLN A CA 1
ATOM 807 C C . GLN A 1 118 ? -5.150 25.001 66.691 1.00 9.56 110 GLN A C 1
ATOM 808 O O . GLN A 1 118 ? -6.345 24.779 66.879 1.00 10.10 110 GLN A O 1
ATOM 814 N N . VAL A 1 119 ? -4.208 24.733 67.594 1.00 8.22 111 VAL A N 1
ATOM 815 C CA . VAL A 1 119 ? -4.564 24.192 68.906 1.00 8.85 111 VAL A CA 1
ATOM 816 C C . VAL A 1 119 ? -3.964 25.113 69.952 1.00 7.80 111 VAL A C 1
ATOM 817 O O . VAL A 1 119 ? -2.774 25.408 69.896 1.00 10.63 111 VAL A O 1
ATOM 821 N N . THR A 1 120 ? -4.786 25.569 70.893 1.00 7.54 112 THR A N 1
ATOM 822 C CA . THR A 1 120 ? -4.275 26.435 71.967 1.00 7.74 112 THR A CA 1
ATOM 823 C C . THR A 1 120 ? -4.509 25.780 73.306 1.00 9.83 112 THR A C 1
ATOM 824 O O . THR A 1 120 ? -5.237 24.795 73.427 1.00 9.88 112 THR A O 1
ATOM 828 N N . ARG A 1 121 ? -3.892 26.337 74.335 1.00 8.34 113 ARG A N 1
ATOM 829 C CA . ARG A 1 121 ? -4.006 25.734 75.657 1.00 8.40 113 ARG A CA 1
ATOM 830 C C . ARG A 1 121 ? -5.378 25.978 76.297 1.00 11.64 113 ARG A C 1
ATOM 831 O O . ARG A 1 121 ? -5.674 25.450 77.367 1.00 16.46 113 ARG A O 1
ATOM 839 N N . GLY A 1 122 ? -6.229 26.748 75.649 1.00 9.11 114 GLY A N 1
ATOM 840 C CA . GLY A 1 122 ? -7.584 26.907 76.164 1.00 10.77 114 GLY A CA 1
ATOM 841 C C . GLY A 1 122 ? -7.814 28.160 76.973 1.00 13.81 114 GLY A C 1
ATOM 842 O O . GLY A 1 122 ? -6.964 29.045 77.024 1.00 12.25 114 GLY A O 1
ATOM 843 N N . VAL A 1 123 ? -8.983 28.226 77.615 1.00 14.41 115 VAL A N 1
ATOM 844 C CA . VAL A 1 123 ? -9.475 29.425 78.266 1.00 16.55 115 VAL A CA 1
ATOM 845 C C . VAL A 1 123 ? -9.286 29.311 79.756 1.00 25.15 115 VAL A C 1
ATOM 846 O O . VAL A 1 123 ? -9.643 28.296 80.347 1.00 24.71 115 VAL A O 1
ATOM 850 N N . ALA A 1 124 ? -8.733 30.348 80.371 1.00 21.43 116 ALA A N 1
ATOM 851 C CA . ALA A 1 124 ? -8.552 30.338 81.817 1.00 17.58 116 ALA A CA 1
ATOM 852 C C . ALA A 1 124 ? -8.387 31.747 82.344 1.00 14.99 116 ALA A C 1
ATOM 853 O O . ALA A 1 124 ? -8.265 32.691 81.565 1.00 21.74 116 ALA A O 1
ATOM 855 N N . LYS A 1 125 ? -8.391 31.900 83.662 1.00 19.16 117 LYS A N 1
ATOM 856 C CA . LYS A 1 125 ? -8.037 33.188 84.248 1.00 21.51 117 LYS A CA 1
ATOM 857 C C . LYS A 1 125 ? -6.655 33.528 83.711 1.00 22.14 117 LYS A C 1
ATOM 858 O O . LYS A 1 125 ? -5.827 32.625 83.510 1.00 20.14 117 LYS A O 1
ATOM 860 N N . ARG A 1 126 ? -6.405 34.806 83.445 1.00 21.30 118 ARG A N 1
ATOM 861 C CA . ARG A 1 126 ? -5.112 35.161 82.848 1.00 19.07 118 ARG A CA 1
ATOM 862 C C . ARG A 1 126 ? -3.971 34.997 83.851 1.00 21.73 118 ARG A C 1
ATOM 863 O O . ARG A 1 126 ? -3.963 35.643 84.896 1.00 21.40 118 ARG A O 1
ATOM 871 N N . GLY A 1 127 ? -3.013 34.122 83.525 1.00 18.09 119 GLY A N 1
ATOM 872 C CA . GLY A 1 127 ? -1.817 3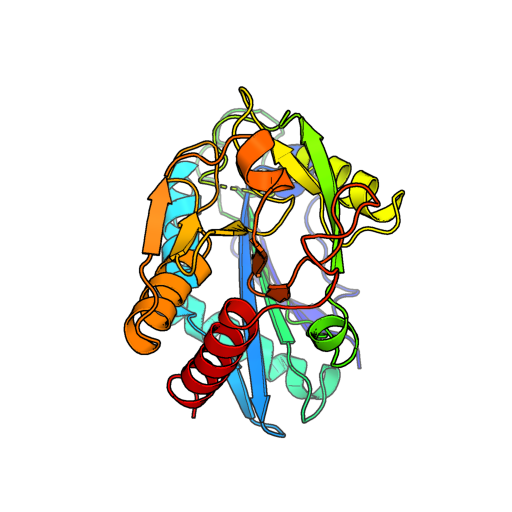3.941 84.342 1.00 19.82 119 GLY A CA 1
ATOM 873 C C . GLY A 1 127 ? -0.848 33.175 83.460 1.00 14.30 119 GLY A C 1
ATOM 874 O O . GLY A 1 127 ? -1.290 32.323 82.710 1.00 16.19 119 GLY A O 1
ATOM 875 N N . HIS A 1 128 ? 0.455 33.495 83.506 1.00 16.58 120 HIS A N 1
ATOM 876 C CA . HIS A 1 128 ? 1.348 32.948 82.467 1.00 12.84 120 HIS A CA 1
ATOM 877 C C . HIS A 1 128 ? 1.563 31.429 82.565 1.00 12.07 120 HIS A C 1
ATOM 878 O O . HIS A 1 128 ? 1.714 30.760 81.546 1.00 11.33 120 HIS A O 1
ATOM 885 N N . ALA A 1 129 ? 1.654 30.890 83.777 1.00 12.35 121 ALA A N 1
ATOM 886 C CA . ALA A 1 129 ? 1.918 29.454 83.911 1.00 11.80 121 ALA A CA 1
ATOM 887 C C . ALA A 1 129 ? 0.750 28.607 83.387 1.00 13.28 121 ALA A C 1
ATOM 888 O O . ALA A 1 129 ? -0.344 29.120 83.172 1.00 13.04 121 ALA A O 1
ATOM 890 N N . PHE A 1 130 ? 0.969 27.313 83.159 1.00 10.82 122 PHE A N 1
ATOM 891 C CA . PHE A 1 130 ? -0.119 26.480 82.620 1.00 11.93 122 PHE A CA 1
ATOM 892 C C . PHE A 1 130 ? -1.287 26.422 83.611 1.00 15.05 122 PHE A C 1
ATOM 893 O O . PHE A 1 130 ? -1.079 26.195 84.799 1.00 15.34 122 PHE A O 1
ATOM 901 N N . PRO A 1 131 ? -2.524 26.586 83.122 1.00 15.54 123 PRO A N 1
ATOM 902 C CA . PRO A 1 131 ? -3.655 26.512 84.047 1.00 16.12 123 PRO A CA 1
ATOM 903 C C . PRO A 1 131 ? -3.899 25.056 84.433 1.00 20.51 123 PRO A C 1
ATOM 904 O O . PRO A 1 131 ? -3.713 24.194 83.572 1.00 26.95 123 PRO A O 1
ATOM 908 N N . ALA A 1 132 ? -4.315 24.790 85.658 1.00 21.35 124 ALA A N 1
ATOM 909 C CA . ALA A 1 132 ? -4.636 23.420 86.027 1.00 26.36 124 ALA A CA 1
ATOM 910 C C . ALA A 1 132 ? -5.808 22.924 85.172 1.00 25.28 124 ALA A C 1
ATOM 911 O O . ALA A 1 132 ? -6.788 23.639 84.976 1.00 26.17 124 ALA A O 1
ATOM 913 N N . ASN A 1 133 ? -5.672 21.716 84.629 1.00 26.96 125 ASN A N 1
ATOM 914 C CA . ASN A 1 133 ? -6.749 21.027 83.920 1.00 23.00 125 ASN A CA 1
ATOM 915 C C . ASN A 1 133 ? -7.268 21.732 82.663 1.00 30.30 125 ASN A C 1
ATOM 916 O O . ASN A 1 133 ? -8.451 21.659 82.339 1.00 28.14 125 ASN A O 1
ATOM 921 N N . ALA A 1 134 ? -6.364 22.384 81.948 1.00 33.35 126 ALA A N 1
ATOM 922 C CA . ALA A 1 134 ? -6.704 23.076 80.711 1.00 29.81 126 ALA A CA 1
ATOM 923 C C . ALA A 1 134 ? -7.343 22.141 79.701 1.00 17.56 126 ALA A C 1
ATOM 924 O O . ALA A 1 134 ? -6.877 21.015 79.513 1.00 29.54 126 ALA A O 1
ATOM 926 N N . VAL A 1 135 ? -8.430 22.592 79.074 1.00 20.32 127 VAL A N 1
ATOM 927 C CA . VAL A 1 135 ? -8.994 21.911 77.902 1.00 16.28 127 VAL A CA 1
ATOM 928 C C . VAL A 1 135 ? -8.583 22.675 76.634 1.00 13.46 127 VAL A C 1
ATOM 929 O O . VAL A 1 135 ? -8.996 23.814 76.443 1.00 14.37 127 VAL A O 1
ATOM 933 N N . PRO A 1 136 ? -7.779 22.049 75.762 1.00 13.23 128 PRO A N 1
ATOM 934 C CA . PRO A 1 136 ? -7.317 22.761 74.574 1.00 12.05 128 PRO A CA 1
ATOM 935 C C . PRO A 1 136 ? -8.445 23.200 73.665 1.00 13.05 128 PRO A C 1
ATOM 936 O O . PRO A 1 136 ? -9.456 22.503 73.519 1.00 14.36 128 PRO A O 1
ATOM 940 N N . THR A 1 137 ? -8.268 24.375 73.081 1.00 10.89 129 THR A N 1
ATOM 941 C CA . THR A 1 137 ? -9.121 24.859 72.013 1.00 10.58 129 THR A CA 1
ATOM 942 C C . THR A 1 137 ? -8.589 24.372 70.691 1.00 11.23 129 THR A C 1
ATOM 943 O O . THR A 1 137 ? -7.384 24.384 70.483 1.00 9.96 129 THR A O 1
ATOM 947 N N . VAL A 1 138 ? -9.479 23.943 69.808 1.00 10.20 130 VAL A N 1
ATOM 948 C CA . VAL A 1 138 ? -9.092 23.557 68.444 1.00 9.90 130 VAL A CA 1
ATOM 949 C C . VAL A 1 138 ? -9.867 24.371 67.425 1.00 9.72 130 VAL A C 1
ATOM 950 O O . VAL A 1 138 ? -11.100 24.447 67.508 1.00 11.20 130 VAL A O 1
ATOM 954 N N . PHE A 1 139 ? -9.155 25.010 66.489 1.00 10.17 131 PHE A N 1
ATOM 955 C CA . PHE A 1 139 ? -9.782 25.747 65.394 1.00 10.80 131 PHE A CA 1
ATOM 956 C C . PHE A 1 139 ? -9.262 25.189 64.087 1.00 11.10 131 PHE A C 1
ATOM 957 O O . PHE A 1 139 ? -8.063 24.973 63.951 1.00 11.58 131 PHE A O 1
ATOM 965 N N . ALA A 1 140 ? -10.147 24.907 63.132 1.00 11.33 132 ALA A N 1
ATOM 966 C CA . ALA A 1 140 ? -9.665 24.449 61.828 1.00 9.23 132 ALA A CA 1
ATOM 967 C C . ALA A 1 140 ? -10.501 25.058 60.721 1.00 12.48 132 ALA A C 1
ATOM 968 O O . ALA A 1 140 ? -11.717 25.204 60.860 1.00 12.74 132 ALA A O 1
ATOM 970 N N . MET A 1 141 ? -9.847 25.456 59.636 1.00 10.01 133 MET A N 1
ATOM 971 C CA A MET A 1 141 ? -10.582 26.014 58.511 0.42 9.56 133 MET A CA 1
ATOM 972 C CA B MET A 1 141 ? -10.513 26.109 58.516 0.58 9.54 133 MET A CA 1
ATOM 973 C C . MET A 1 141 ? -9.975 25.549 57.208 1.00 11.97 133 MET A C 1
ATOM 974 O O . MET A 1 141 ? -8.792 25.207 57.132 1.00 13.45 133 MET A O 1
ATOM 983 N N . ALA A 1 142 ? -10.824 25.490 56.189 1.00 12.36 134 ALA A N 1
ATOM 984 C CA . ALA A 1 142 ? -10.397 25.120 54.848 1.00 12.66 134 ALA A CA 1
ATOM 985 C C . ALA A 1 142 ? -10.632 26.320 53.954 1.00 15.10 134 ALA A C 1
ATOM 986 O O . ALA A 1 142 ? -11.768 26.783 53.838 1.00 15.44 134 ALA A O 1
ATOM 988 N N . SER A 1 143 ? -9.564 26.850 53.354 1.00 14.00 135 SER A N 1
ATOM 989 C CA A SER A 1 143 ? -9.732 28.015 52.502 0.56 14.62 135 SER A CA 1
ATOM 990 C CA B SER A 1 143 ? -9.623 28.062 52.534 0.44 14.81 135 SER A CA 1
ATOM 991 C C . SER A 1 143 ? -9.049 27.804 51.156 1.00 16.46 135 SER A C 1
ATOM 992 O O . SER A 1 143 ? -8.252 26.882 50.982 1.00 15.18 135 SER A O 1
ATOM 997 N N . PRO A 1 144 ? -9.407 28.636 50.173 1.00 16.32 136 PRO A N 1
ATOM 998 C CA . PRO A 1 144 ? -8.811 28.346 48.864 1.00 13.70 136 PRO A CA 1
ATOM 999 C C . PRO A 1 144 ? -7.309 28.570 48.862 1.00 16.49 136 PRO A C 1
ATOM 1000 O O . PRO A 1 144 ? -6.801 29.490 49.518 1.00 17.63 136 PRO A O 1
ATOM 1004 N N . LEU A 1 145 ? -6.621 27.688 48.148 1.00 14.44 137 LEU A N 1
ATOM 1005 C CA . LEU A 1 145 ? -5.183 27.758 47.965 1.00 12.22 137 LEU A CA 1
ATOM 1006 C C . LEU A 1 145 ? -4.909 28.203 46.528 1.00 13.58 137 LEU A C 1
ATOM 1007 O O . LEU A 1 145 ? -5.358 27.561 45.578 1.00 17.61 137 LEU A O 1
ATOM 1012 N N . ALA A 1 146 ? -4.219 29.329 46.395 1.00 17.69 138 ALA A N 1
ATOM 1013 C CA . ALA A 1 146 ? -3.672 29.749 45.123 1.00 19.59 138 ALA A CA 1
ATOM 1014 C C . ALA A 1 146 ? -2.187 29.429 45.122 1.00 16.33 138 ALA A C 1
ATOM 1015 O O . ALA A 1 146 ? -1.412 30.068 45.817 1.00 18.57 138 ALA A O 1
ATOM 1017 N N . LEU A 1 147 ? -1.805 28.407 44.363 1.00 15.51 139 LEU A N 1
ATOM 1018 C CA . LEU A 1 147 ? -0.393 28.071 44.209 1.00 14.20 139 LEU A CA 1
ATOM 1019 C C . LEU A 1 147 ? 0.346 29.191 43.470 1.00 15.22 139 LEU A C 1
ATOM 1020 O O . LEU A 1 147 ? -0.276 29.966 42.738 1.00 16.71 139 LEU A O 1
ATOM 1025 N N . PRO A 1 148 ? 1.683 29.249 43.618 1.00 13.92 140 PRO A N 1
ATOM 1026 C CA . PRO A 1 148 ? 2.433 30.177 42.763 1.00 13.63 140 PRO A CA 1
ATOM 1027 C C . PRO A 1 148 ? 2.081 29.973 41.300 1.00 15.20 140 PRO A C 1
ATOM 1028 O O . PRO A 1 148 ? 1.860 28.850 40.846 1.00 16.04 140 PRO A O 1
ATOM 1032 N N . THR A 1 149 ? 2.006 31.073 40.561 1.00 14.82 141 THR A N 1
ATOM 1033 C CA . THR A 1 149 ? 1.480 31.027 39.209 1.00 17.43 141 THR A CA 1
ATOM 1034 C C . THR A 1 149 ? 2.524 30.564 38.204 1.00 18.30 141 THR A C 1
ATOM 1035 O O . THR A 1 149 ? 3.719 30.496 38.519 1.00 17.17 141 THR A O 1
ATOM 1039 N N . ASP A 1 150 ? 2.079 30.280 36.984 1.00 19.88 142 ASP A N 1
ATOM 1040 C CA A ASP A 1 150 ? 2.968 30.026 35.844 0.50 19.80 142 ASP A CA 1
ATOM 1041 C CA B ASP A 1 150 ? 3.057 29.891 35.987 0.50 18.95 142 ASP A CA 1
ATOM 1042 C C . ASP A 1 150 ? 4.050 31.049 35.757 1.00 19.68 142 ASP A C 1
ATOM 1043 O O . ASP A 1 150 ? 5.227 30.769 35.538 1.00 19.51 142 ASP A O 1
ATOM 1052 N N . ALA A 1 151 ? 3.604 32.301 35.860 1.00 18.21 143 ALA A N 1
ATOM 1053 C CA . ALA A 1 151 ? 4.502 33.439 35.695 1.00 21.83 143 ALA A CA 1
ATOM 1054 C C . ALA A 1 151 ? 5.557 33.435 36.780 1.00 19.38 143 ALA A C 1
ATOM 1055 O O . ALA A 1 151 ? 6.718 33.721 36.515 1.00 21.06 143 ALA A O 1
ATOM 1057 N N . GLN A 1 152 ? 5.154 33.100 38.003 1.00 17.73 144 GLN A N 1
ATOM 1058 C CA . GLN A 1 152 ? 6.103 33.109 39.097 1.00 16.65 144 GLN A CA 1
ATOM 1059 C C . GLN A 1 152 ? 7.108 31.976 38.963 1.00 17.11 144 GLN A C 1
ATOM 1060 O O . GLN A 1 152 ? 8.288 32.151 39.268 1.00 18.05 144 GLN A O 1
ATOM 1066 N N . ARG A 1 153 ? 6.665 30.812 38.496 1.00 16.51 145 ARG A N 1
ATOM 1067 C CA . ARG A 1 153 ? 7.600 29.714 38.267 1.00 18.22 145 ARG A CA 1
ATOM 1068 C C . ARG A 1 153 ? 8.563 30.017 37.116 1.00 21.43 145 ARG A C 1
ATOM 1069 O O . ARG A 1 153 ? 9.718 29.585 37.141 1.00 19.98 145 ARG A O 1
ATOM 1077 N N . ALA A 1 154 ? 8.083 30.733 36.098 1.00 17.78 146 ALA A N 1
ATOM 1078 C CA . ALA A 1 154 ? 8.907 31.026 34.930 1.00 17.68 146 ALA A CA 1
ATOM 1079 C C . ALA A 1 154 ? 9.920 32.133 35.196 1.00 20.74 146 ALA A C 1
ATOM 1080 O O . ALA A 1 154 ? 11.060 32.097 34.698 1.00 22.20 146 ALA A O 1
ATOM 1082 N N . GLN A 1 155 ? 9.489 33.128 35.955 1.00 18.06 147 GLN A N 1
ATOM 1083 C CA . GLN A 1 155 ? 10.336 34.296 36.221 1.00 19.53 147 GLN A CA 1
ATOM 1084 C C . GLN A 1 155 ? 11.092 34.166 37.538 1.00 17.12 147 GLN A C 1
ATOM 1085 O O . GLN A 1 155 ? 12.153 34.782 37.706 1.00 21.84 147 GLN A O 1
ATOM 1091 N N . GLY A 1 156 ? 10.557 33.363 38.458 1.00 14.91 148 GLY A N 1
ATOM 1092 C CA . GLY A 1 156 ? 11.092 33.289 39.816 1.00 14.14 148 GLY A CA 1
ATOM 1093 C C . GLY A 1 156 ? 10.656 34.473 40.656 1.00 17.35 148 GLY A C 1
ATOM 1094 O O . GLY A 1 156 ? 10.123 35.455 40.130 1.00 20.13 148 GLY A O 1
ATOM 1095 N N . VAL A 1 157 ? 10.879 34.390 41.962 1.00 14.72 149 VAL A N 1
ATOM 1096 C CA . VAL A 1 157 ? 10.473 35.463 42.858 1.00 12.89 149 VAL A CA 1
ATOM 1097 C C . VAL A 1 157 ? 11.659 36.178 43.487 1.00 13.84 149 VAL A C 1
ATOM 1098 O O . VAL A 1 157 ? 12.819 35.755 43.364 1.00 14.28 149 VAL A O 1
ATOM 1102 N N . HIS A 1 158 ? 11.346 37.294 44.137 1.00 13.57 150 HIS A N 1
ATOM 1103 C CA . HIS A 1 158 ? 12.342 38.138 44.782 1.00 14.03 150 HIS A CA 1
ATOM 1104 C C . HIS A 1 158 ? 12.324 37.859 46.287 1.00 13.97 150 HIS A C 1
ATOM 1105 O O . HIS A 1 158 ? 11.258 37.786 46.901 1.00 14.54 150 HIS A O 1
ATOM 1112 N N . CYS A 1 159 ? 13.501 37.680 46.877 1.00 12.92 151 CYS A N 1
ATOM 1113 C CA . CYS A 1 159 ? 13.611 37.673 48.338 1.00 12.15 151 CYS A CA 1
ATOM 1114 C C . CYS A 1 159 ? 14.525 38.789 48.802 1.00 13.81 151 CYS A C 1
ATOM 1115 O O . CYS A 1 159 ? 15.431 39.193 48.073 1.00 15.35 151 CYS A O 1
ATOM 1118 N N . VAL A 1 160 ? 14.301 39.264 50.019 1.00 11.90 152 VAL A N 1
ATOM 1119 C CA . VAL A 1 160 ? 15.260 40.124 50.695 1.00 12.26 152 VAL A CA 1
ATOM 1120 C C . VAL A 1 160 ? 15.843 39.370 51.873 1.00 12.47 152 VAL A C 1
ATOM 1121 O O . VAL A 1 160 ? 15.307 38.332 52.264 1.00 12.64 152 VAL A O 1
ATOM 1125 N N . THR A 1 161 ? 16.950 39.879 52.419 1.00 12.29 153 THR A N 1
ATOM 1126 C CA . THR A 1 161 ? 17.549 39.268 53.595 1.00 12.11 153 THR A CA 1
ATOM 1127 C C . THR A 1 161 ? 17.412 40.190 54.807 1.00 12.77 153 THR A C 1
ATOM 1128 O O . THR A 1 161 ? 17.326 41.424 54.680 1.00 14.80 153 THR A O 1
ATOM 1132 N N . ALA A 1 162 ? 17.408 39.591 55.995 1.00 11.95 154 ALA A N 1
ATOM 1133 C CA . ALA A 1 162 ? 17.408 40.385 57.216 1.00 12.17 154 ALA A CA 1
ATOM 1134 C C . ALA A 1 162 ? 18.012 39.566 58.338 1.00 12.12 154 ALA A C 1
ATOM 1135 O O . ALA A 1 162 ? 18.101 38.331 58.246 1.00 11.98 154 ALA A O 1
ATOM 1137 N N . GLU A 1 163 ? 18.404 40.244 59.415 1.00 12.53 155 GLU A N 1
ATOM 1138 C CA . GLU A 1 163 ? 18.919 39.514 60.562 1.00 12.60 155 GLU A CA 1
ATOM 1139 C C . GLU A 1 163 ? 17.787 38.718 61.235 1.00 13.69 155 GLU A C 1
ATOM 1140 O O . GLU A 1 163 ? 16.653 39.209 61.384 1.00 12.45 155 GLU A O 1
ATOM 1146 N N . ASP A 1 164 ? 18.096 37.492 61.658 1.00 11.32 156 ASP A N 1
ATOM 1147 C CA . ASP A 1 164 ? 17.112 36.664 62.373 1.00 9.50 156 ASP A CA 1
ATOM 1148 C C . ASP A 1 164 ? 17.024 37.130 63.818 1.00 10.73 156 ASP A C 1
ATOM 1149 O O . ASP A 1 164 ? 17.975 36.950 64.597 1.00 12.47 156 ASP A O 1
ATOM 1154 N N . ARG A 1 165 ? 15.899 37.742 64.173 1.00 10.27 157 ARG A N 1
ATOM 1155 C CA . ARG A 1 165 ? 15.684 38.221 65.545 1.00 10.37 157 ARG A CA 1
ATOM 1156 C C . ARG A 1 165 ? 14.593 37.405 66.246 1.00 13.15 157 ARG A C 1
ATOM 1157 O O . ARG A 1 165 ? 14.066 37.809 67.290 1.00 13.16 157 ARG A O 1
ATOM 1165 N N . ARG A 1 166 ? 14.283 36.234 65.709 1.00 11.34 158 ARG A N 1
ATOM 1166 C CA . ARG A 1 166 ? 13.261 35.383 66.298 1.00 10.32 158 ARG A CA 1
ATOM 1167 C C . ARG A 1 166 ? 13.804 34.696 67.552 1.00 8.92 158 ARG A C 1
ATOM 1168 O O . ARG A 1 166 ? 15.009 34.737 67.851 1.00 12.46 158 ARG A O 1
ATOM 1176 N N . TRP A 1 167 ? 12.908 34.031 68.271 1.00 8.77 159 TRP A N 1
ATOM 1177 C CA . TRP A 1 167 ? 13.303 33.275 69.436 1.00 9.23 159 TRP A CA 1
ATOM 1178 C C . TRP A 1 167 ? 14.084 32.049 69.021 1.00 10.49 159 TRP A C 1
ATOM 1179 O O . TRP A 1 167 ? 14.272 31.795 67.822 1.00 11.53 159 TRP A O 1
ATOM 1190 N N . LEU A 1 168 ? 14.517 31.293 70.033 1.00 10.88 160 LEU A N 1
ATOM 1191 C CA . LEU A 1 168 ? 15.369 30.123 69.780 1.00 12.29 160 LEU A CA 1
ATOM 1192 C C . LEU A 1 168 ? 14.617 28.800 70.000 1.00 12.03 160 LEU A C 1
ATOM 1193 O O . LEU A 1 168 ? 15.214 27.794 70.390 1.00 15.73 160 LEU A O 1
ATOM 1198 N N . HIS A 1 169 ? 13.309 28.804 69.759 1.00 9.48 161 HIS A N 1
ATOM 1199 C CA . HIS A 1 169 ? 12.541 27.550 69.705 1.00 11.36 161 HIS A CA 1
ATOM 1200 C C . HIS A 1 169 ? 11.812 27.460 68.376 1.00 11.09 161 HIS A C 1
ATOM 1201 O O . HIS A 1 169 ? 10.617 27.147 68.305 1.00 10.40 161 HIS A O 1
ATOM 1208 N N . CYS A 1 170 ? 12.554 27.742 67.304 1.00 11.74 162 CYS A N 1
ATOM 1209 C CA . CYS A 1 170 ? 11.949 27.751 65.988 1.00 11.96 162 CYS A CA 1
ATOM 1210 C C . CYS A 1 170 ? 11.549 26.370 65.487 1.00 10.30 162 CYS A C 1
ATOM 1211 O O . CYS A 1 170 ? 10.905 26.270 64.431 1.00 14.34 162 CYS A O 1
ATOM 1214 N N . ASP A 1 171 ? 11.909 25.321 66.225 1.00 10.79 163 ASP A N 1
ATOM 1215 C CA . ASP A 1 171 ? 11.475 23.969 65.912 1.00 13.58 163 ASP A CA 1
ATOM 1216 C C . ASP A 1 171 ? 9.992 23.733 66.242 1.00 12.48 163 ASP A C 1
ATOM 1217 O O . ASP A 1 171 ? 9.424 22.732 65.809 1.00 14.84 163 ASP A O 1
ATOM 1222 N N . ILE A 1 172 ? 9.394 24.637 67.022 1.00 9.50 164 ILE A N 1
ATOM 1223 C CA . ILE A 1 172 ? 7.952 24.604 67.342 1.00 10.53 164 ILE A CA 1
ATOM 1224 C C . ILE A 1 172 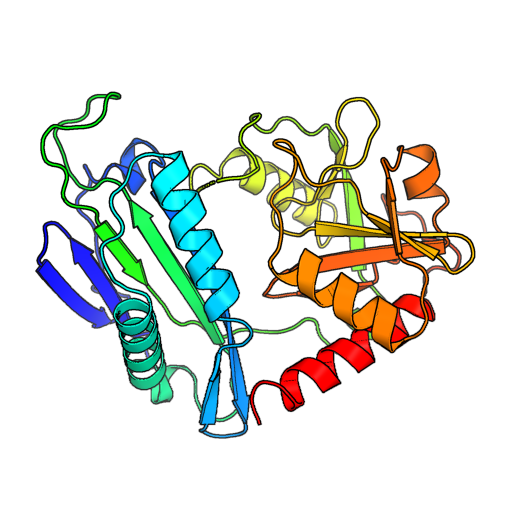? 7.193 25.449 66.334 1.00 9.81 164 ILE A C 1
ATOM 1225 O O . ILE A 1 172 ? 7.547 26.617 66.143 1.00 11.41 164 ILE A O 1
ATOM 1254 N N . SER A 1 174 ? 4.569 27.505 66.151 1.00 9.65 166 SER A N 1
ATOM 1255 C CA . SER A 1 174 ? 3.751 28.145 67.184 1.00 8.36 166 SER A CA 1
ATOM 1256 C C . SER A 1 174 ? 2.969 29.302 66.598 1.00 8.43 166 SER A C 1
ATOM 1257 O O . SER A 1 174 ? 3.329 29.807 65.534 1.00 10.41 166 SER A O 1
ATOM 1260 N N . VAL A 1 175 ? 1.905 29.717 67.281 1.00 7.35 167 VAL A N 1
ATOM 1261 C CA . VAL A 1 175 ? 1.161 30.898 66.835 1.00 7.26 167 VAL A CA 1
ATOM 1262 C C . VAL A 1 175 ? 1.640 32.177 67.497 1.00 9.13 167 VAL A C 1
ATOM 1263 O O . VAL A 1 175 ? 1.040 33.225 67.294 1.00 10.79 167 VAL A O 1
ATOM 1267 N N . SER A 1 176 ? 2.759 32.141 68.222 1.00 7.42 168 SER A N 1
ATOM 1268 C CA . SER A 1 176 ? 3.366 33.397 68.692 1.00 7.79 168 SER A CA 1
ATOM 1269 C C . SER A 1 176 ? 4.208 33.942 67.557 1.00 9.33 168 SER A C 1
ATOM 1270 O O . SER A 1 176 ? 5.434 33.758 67.527 1.00 10.56 168 SER A O 1
ATOM 1273 N N . LEU A 1 177 ? 3.549 34.581 66.590 1.00 7.37 169 LEU A N 1
ATOM 1274 C CA . LEU A 1 177 ? 4.163 34.785 65.270 1.00 7.21 169 LEU A CA 1
ATOM 1275 C C . LEU A 1 177 ? 4.461 36.246 64.959 1.00 10.36 169 LEU A C 1
ATOM 1276 O O . LEU A 1 177 ? 4.727 36.567 63.804 1.00 10.17 169 LEU A O 1
ATOM 1281 N N . LEU A 1 178 ? 4.445 37.126 65.960 1.00 8.05 170 LEU A N 1
ATOM 1282 C CA . LEU A 1 178 ? 4.716 38.553 65.683 1.00 8.08 170 LEU A CA 1
ATOM 1283 C C . LEU A 1 178 ? 6.065 38.732 64.981 1.00 9.95 170 LEU A C 1
ATOM 1284 O O . LEU A 1 178 ? 6.184 39.522 64.045 1.00 10.31 170 LEU A O 1
ATOM 1289 N N . GLY A 1 179 ? 7.073 37.960 65.378 1.00 9.44 171 GLY A N 1
ATOM 1290 C CA . GLY A 1 179 ? 8.374 38.090 64.730 1.00 10.48 171 GLY A CA 1
ATOM 1291 C C . GLY A 1 179 ? 8.327 37.687 63.265 1.00 8.47 171 GLY A C 1
ATOM 1292 O O . GLY A 1 179 ? 8.970 38.323 62.418 1.00 10.71 171 GLY A O 1
ATOM 1293 N N . ASN A 1 180 ? 7.551 36.657 62.949 1.00 7.85 172 ASN A N 1
ATOM 1294 C CA . ASN A 1 180 ? 7.376 36.243 61.561 1.00 10.05 172 ASN A CA 1
ATOM 1295 C C . ASN A 1 180 ? 6.549 37.235 60.759 1.00 11.26 172 ASN A C 1
ATOM 1296 O O . ASN A 1 180 ? 6.820 37.477 59.580 1.00 10.01 172 ASN A O 1
ATOM 1301 N N . VAL A 1 181 ? 5.528 37.791 61.404 1.00 10.39 173 VAL A N 1
ATOM 1302 C CA . VAL A 1 181 ? 4.707 38.852 60.811 1.00 7.96 173 VAL A CA 1
ATOM 1303 C C . VAL A 1 181 ? 5.562 40.043 60.406 1.00 9.93 173 VAL A C 1
ATOM 1304 O O . VAL A 1 181 ? 5.417 40.585 59.304 1.00 11.42 173 VAL A O 1
ATOM 1308 N N . LEU A 1 182 ? 6.495 40.438 61.269 1.00 9.04 174 LEU A N 1
ATOM 1309 C CA . LEU A 1 182 ? 7.346 41.583 60.941 1.00 10.58 174 LEU A CA 1
ATOM 1310 C C . LEU A 1 182 ? 8.222 41.271 59.732 1.00 9.12 174 LEU A C 1
ATOM 1311 O O . LEU A 1 182 ? 8.448 42.144 58.892 1.00 10.50 174 LEU A O 1
ATOM 1316 N N . MET A 1 183 ? 8.714 40.037 59.643 1.00 9.59 175 MET A N 1
ATOM 1317 C CA . MET A 1 183 ? 9.536 39.670 58.491 1.00 8.58 175 MET A CA 1
ATOM 1318 C C . MET A 1 183 ? 8.731 39.543 57.205 1.00 11.72 175 MET A C 1
ATOM 1319 O O . MET A 1 183 ? 9.212 39.935 56.128 1.00 11.01 175 MET A O 1
ATOM 1324 N N . ALA A 1 184 ? 7.495 39.044 57.308 1.00 9.01 176 ALA A N 1
ATOM 1325 C CA . ALA A 1 184 ? 6.642 38.990 56.122 1.00 8.87 176 ALA A CA 1
ATOM 1326 C C . ALA A 1 184 ? 6.296 40.395 55.616 1.00 9.67 176 ALA A C 1
ATOM 1327 O O . ALA A 1 184 ? 6.247 40.665 54.390 1.00 10.62 176 ALA A O 1
ATOM 1329 N N . GLN A 1 185 ? 6.019 41.294 56.551 1.00 11.30 177 GLN A N 1
ATOM 1330 C CA . GLN A 1 185 ? 5.722 42.667 56.179 1.00 10.79 177 GLN A CA 1
ATOM 1331 C C . GLN A 1 185 ? 6.945 43.347 55.569 1.00 11.49 177 GLN A C 1
ATOM 1332 O O . GLN A 1 185 ? 6.819 44.067 54.597 1.00 11.23 177 GLN A O 1
ATOM 1338 N N . HIS A 1 186 ? 8.121 43.100 56.139 1.00 10.31 178 HIS A N 1
ATOM 1339 C CA . HIS A 1 186 ? 9.363 43.606 55.551 1.00 10.23 178 HIS A CA 1
ATOM 1340 C C . HIS A 1 186 ? 9.487 43.170 54.085 1.00 10.38 178 HIS A C 1
ATOM 1341 O O . HIS A 1 186 ? 9.800 43.980 53.195 1.00 11.87 178 HIS A O 1
ATOM 1348 N N . ALA A 1 187 ? 9.213 41.896 53.832 1.00 10.57 179 ALA A N 1
ATOM 1349 C CA . ALA A 1 187 ? 9.295 41.394 52.457 1.00 10.04 179 ALA A CA 1
ATOM 1350 C C . ALA A 1 187 ? 8.306 42.153 51.555 1.00 11.53 179 ALA A C 1
ATOM 1351 O O . ALA A 1 187 ? 8.670 42.660 50.486 1.00 12.39 179 ALA A O 1
ATOM 1353 N N . ALA A 1 188 ? 7.065 42.277 52.025 1.00 10.88 180 ALA A N 1
ATOM 1354 C CA . ALA A 1 188 ? 6.028 42.942 51.225 1.00 13.55 180 ALA A CA 1
ATOM 1355 C C . ALA A 1 188 ? 6.412 44.390 50.895 1.00 16.11 180 ALA A C 1
ATOM 1356 O O . ALA A 1 188 ? 6.197 44.867 49.771 1.00 17.93 180 ALA A O 1
ATOM 1358 N N . GLU A 1 189 ? 6.978 45.090 51.876 1.00 11.92 181 GLU A N 1
ATOM 1359 C CA . GLU A 1 189 ? 7.412 46.481 51.686 1.00 12.71 181 GLU A CA 1
ATOM 1360 C C . GLU A 1 189 ? 8.551 46.634 50.683 1.00 18.67 181 GLU A C 1
ATOM 1361 O O . GLU A 1 189 ? 8.817 47.735 50.182 1.00 18.94 181 GLU A O 1
ATOM 1367 N N . HIS A 1 190 ? 9.221 45.526 50.397 1.00 12.53 182 HIS A N 1
ATOM 1368 C CA . HIS A 1 190 ? 10.361 45.510 49.484 1.00 14.62 182 HIS A CA 1
ATOM 1369 C C . HIS A 1 190 ? 10.054 44.737 48.206 1.00 17.34 182 HIS A C 1
ATOM 1370 O O . HIS A 1 190 ? 10.975 44.288 47.509 1.00 17.45 182 HIS A O 1
ATOM 1377 N N . ASP A 1 191 ? 8.763 44.612 47.903 1.00 15.51 183 ASP A N 1
ATOM 1378 C CA A ASP A 1 191 ? 8.317 43.927 46.687 0.52 16.29 183 ASP A CA 1
ATOM 1379 C CA B ASP A 1 191 ? 8.304 43.923 46.694 0.48 16.42 183 ASP A CA 1
ATOM 1380 C C . ASP A 1 191 ? 8.942 42.541 46.595 1.00 17.21 183 ASP A C 1
ATOM 1381 O O . ASP A 1 191 ? 9.446 42.136 45.536 1.00 18.32 183 ASP A O 1
ATOM 1390 N N . ALA A 1 192 ? 8.909 41.825 47.714 1.00 14.38 184 ALA A N 1
ATOM 1391 C CA . ALA A 1 192 ? 9.536 40.509 47.826 1.00 12.67 184 ALA A CA 1
ATOM 1392 C C . ALA A 1 192 ? 8.549 39.467 48.352 1.00 14.89 184 ALA A C 1
ATOM 1393 O O . ALA A 1 192 ? 7.636 39.787 49.122 1.00 15.82 184 ALA A O 1
ATOM 1395 N N . ALA A 1 193 ? 8.751 38.218 47.953 1.00 13.40 185 ALA A N 1
ATOM 1396 C CA . ALA A 1 193 ? 7.865 37.129 48.356 1.00 12.41 185 ALA A CA 1
ATOM 1397 C C . ALA A 1 193 ? 8.165 36.633 49.752 1.00 14.17 185 ALA A C 1
ATOM 1398 O O . ALA A 1 193 ? 7.296 36.050 50.413 1.00 13.37 185 ALA A O 1
ATOM 1400 N N . GLU A 1 194 ? 9.400 36.843 50.200 1.00 11.01 186 GLU A N 1
ATOM 1401 C CA . GLU A 1 194 ? 9.868 36.267 51.452 1.00 10.81 186 GLU A CA 1
ATOM 1402 C C . GLU A 1 194 ? 11.107 37.015 51.918 1.00 10.23 186 GLU A C 1
ATOM 1403 O O . GLU A 1 194 ? 11.805 37.631 51.103 1.00 12.21 186 GLU A O 1
ATOM 1409 N N . THR A 1 195 ? 11.356 36.971 53.230 1.00 8.78 187 THR A N 1
ATOM 1410 C CA . THR A 1 195 ? 12.591 37.460 53.840 1.00 9.49 187 THR A CA 1
ATOM 1411 C C . THR A 1 195 ? 13.373 36.238 54.283 1.00 12.61 187 THR A C 1
ATOM 1412 O O . THR A 1 195 ? 12.891 35.448 55.116 1.00 11.75 187 THR A O 1
ATOM 1416 N N . ILE A 1 196 ? 14.557 36.076 53.703 1.00 10.30 188 ILE A N 1
ATOM 1417 C CA . ILE A 1 196 ? 15.509 35.049 54.102 1.00 9.90 188 ILE A CA 1
ATOM 1418 C C . ILE A 1 196 ? 16.297 35.567 55.292 1.00 11.33 188 ILE A C 1
ATOM 1419 O O . ILE A 1 196 ? 16.991 36.573 55.199 1.00 11.36 188 ILE A O 1
ATOM 1424 N N . GLN A 1 197 ? 16.180 34.893 56.431 1.00 10.52 189 GLN A N 1
ATOM 1425 C CA . GLN A 1 197 ? 16.859 35.362 57.643 1.00 10.36 189 GLN A CA 1
ATOM 1426 C C . GLN A 1 197 ? 18.232 34.745 57.799 1.00 10.78 189 GLN A C 1
ATOM 1427 O O . GLN A 1 197 ? 18.481 33.602 57.370 1.00 12.19 189 GLN A O 1
ATOM 1433 N N . LEU A 1 198 ? 19.126 35.530 58.377 1.00 11.45 190 LEU A N 1
ATOM 1434 C CA . LEU A 1 198 ? 20.470 35.052 58.694 1.00 11.10 190 LEU A CA 1
ATOM 1435 C C . LEU A 1 198 ? 20.769 35.289 60.169 1.00 16.12 190 LEU A C 1
ATOM 1436 O O . LEU A 1 198 ? 20.415 36.320 60.731 1.00 14.97 190 LEU A O 1
ATOM 1441 N N . ARG A 1 199 ? 21.409 34.316 60.795 1.00 13.73 191 ARG A N 1
ATOM 1442 C CA A ARG A 1 199 ? 21.805 34.425 62.193 0.53 15.86 191 ARG A CA 1
ATOM 1443 C CA B ARG A 1 199 ? 21.802 34.436 62.201 0.47 15.67 191 ARG A CA 1
ATOM 1444 C C . ARG A 1 199 ? 23.255 33.992 62.327 1.00 17.14 191 ARG A C 1
ATOM 1445 O O . ARG A 1 199 ? 23.628 32.926 61.841 1.00 18.83 191 ARG A O 1
ATOM 1460 N N . ASP A 1 200 ? 24.084 34.830 62.965 1.00 21.70 192 ASP A N 1
ATOM 1461 C CA . ASP A 1 200 ? 25.527 34.573 63.055 1.00 23.45 192 ASP A CA 1
ATOM 1462 C C . ASP A 1 200 ? 26.143 34.417 61.680 1.00 22.61 192 ASP A C 1
ATOM 1463 O O . ASP A 1 200 ? 27.130 33.700 61.504 1.00 28.25 192 ASP A O 1
ATOM 1468 N N . GLY A 1 201 ? 25.549 35.090 60.701 1.00 18.91 193 GLY A N 1
ATOM 1469 C CA . GLY A 1 201 ? 26.072 35.079 59.353 1.00 20.54 193 GLY A CA 1
ATOM 1470 C C . GLY A 1 201 ? 25.655 33.874 58.525 1.00 18.81 193 GLY A C 1
ATOM 1471 O O . GLY A 1 201 ? 26.095 33.745 57.381 1.00 22.61 193 GLY A O 1
ATOM 1472 N N . ASN A 1 202 ? 24.828 32.996 59.100 1.00 17.12 194 ASN A N 1
ATOM 1473 C CA . ASN A 1 202 ? 24.368 31.798 58.386 1.00 18.10 194 ASN A CA 1
ATOM 1474 C C . ASN A 1 202 ? 22.866 31.806 58.134 1.00 16.34 194 ASN A C 1
ATOM 1475 O O . ASN A 1 202 ? 22.099 32.263 58.964 1.00 14.53 194 ASN A O 1
ATOM 1480 N N . VAL A 1 203 ? 22.457 31.285 56.977 1.00 14.68 195 VAL A N 1
ATOM 1481 C CA . VAL A 1 203 ? 21.038 31.187 56.648 1.00 11.71 195 VAL A CA 1
ATOM 1482 C C . VAL A 1 203 ? 20.287 30.348 57.669 1.00 14.83 195 VAL A C 1
ATOM 1483 O O . VAL A 1 203 ? 20.768 29.284 58.064 1.00 13.47 195 VAL A O 1
ATOM 1487 N N . THR A 1 204 ? 19.133 30.848 58.112 1.00 11.56 196 THR A N 1
ATOM 1488 C CA . THR A 1 204 ? 18.197 30.027 58.870 1.00 10.92 196 THR A CA 1
ATOM 1489 C C . THR A 1 204 ? 17.019 29.678 57.961 1.00 12.82 196 THR A C 1
ATOM 1490 O O . THR A 1 204 ? 17.065 28.654 57.285 1.00 10.93 196 THR A O 1
ATOM 1494 N N . GLU A 1 205 ? 15.997 30.528 57.896 1.00 10.68 197 GLU A N 1
ATOM 1495 C CA . GLU A 1 205 ? 14.844 30.236 57.070 1.00 8.74 197 GLU A CA 1
ATOM 1496 C C . GLU A 1 205 ? 14.060 31.507 56.784 1.00 10.15 197 GLU A C 1
ATOM 1497 O O . GLU A 1 205 ? 14.459 32.610 57.195 1.00 10.21 197 GLU A O 1
ATOM 1503 N N . GLY A 1 206 ? 12.974 31.345 56.047 1.00 11.18 198 GLY A N 1
ATOM 1504 C CA . GLY A 1 206 ? 12.067 32.453 55.773 1.00 12.79 198 GLY A CA 1
ATOM 1505 C C . GLY A 1 206 ? 11.062 32.657 56.886 1.00 10.82 198 GLY A C 1
ATOM 1506 O O . GLY A 1 206 ? 11.046 31.929 57.871 1.00 11.92 198 GLY A O 1
ATOM 1507 N N . SER A 1 207 ? 10.224 33.674 56.736 1.00 10.74 199 SER A N 1
ATOM 1508 C CA . SER A 1 207 ? 9.174 33.902 57.705 1.00 11.57 199 SER A CA 1
ATOM 1509 C C . SER A 1 207 ? 8.177 32.725 57.730 1.00 14.59 199 SER A C 1
ATOM 1510 O O . SER A 1 207 ? 7.585 32.435 58.772 1.00 13.15 199 SER A O 1
ATOM 1513 N N . SER A 1 208 ? 7.971 32.053 56.593 1.00 10.94 200 SER A N 1
ATOM 1514 C CA . SER A 1 208 ? 7.090 30.885 56.606 1.00 10.30 200 SER A CA 1
ATOM 1515 C C . SER A 1 208 ? 7.484 29.862 55.551 1.00 9.57 200 SER A C 1
ATOM 1516 O O . SER A 1 208 ? 6.633 29.159 55.003 1.00 14.76 200 SER A O 1
ATOM 1519 N N . SER A 1 209 ? 8.779 29.796 55.259 1.00 8.99 201 SER A N 1
ATOM 1520 C CA A SER A 1 209 ? 9.285 28.845 54.270 0.71 7.95 201 SER A CA 1
ATOM 1521 C CA B SER A 1 209 ? 9.297 28.866 54.254 0.29 9.69 201 SER A CA 1
ATOM 1522 C C . SER A 1 209 ? 10.705 28.436 54.609 1.00 10.17 201 SER A C 1
ATOM 1523 O O . SER A 1 209 ? 11.394 29.129 55.349 1.00 10.79 201 SER A O 1
ATOM 1528 N N . ASN A 1 210 ? 11.122 27.291 54.084 1.00 9.19 202 ASN A N 1
ATOM 1529 C CA . ASN A 1 210 ? 12.518 26.883 54.204 1.00 9.47 202 ASN A CA 1
ATOM 1530 C C . ASN A 1 210 ? 13.294 27.279 52.971 1.00 12.50 202 ASN A C 1
ATOM 1531 O O . ASN A 1 210 ? 12.729 27.474 51.891 1.00 11.12 202 ASN A O 1
ATOM 1536 N N . VAL A 1 211 ? 14.601 27.395 53.150 1.00 9.53 203 VAL A N 1
ATOM 1537 C CA . VAL A 1 211 ? 15.499 27.960 52.146 1.00 11.75 203 VAL A CA 1
ATOM 1538 C C . VAL A 1 211 ? 16.525 26.915 51.724 1.00 13.49 203 VAL A C 1
ATOM 1539 O O . VAL A 1 211 ? 17.041 26.185 52.558 1.00 13.48 203 VAL A O 1
ATOM 1543 N N . TRP A 1 212 ? 16.809 26.848 50.418 1.00 11.35 204 TRP A N 1
ATOM 1544 C CA . TRP A 1 212 ? 17.768 25.908 49.844 1.00 11.36 204 TRP A CA 1
ATOM 1545 C C . TRP A 1 212 ? 18.639 26.677 48.864 1.00 14.09 204 TRP A C 1
ATOM 1546 O O . TRP A 1 212 ? 18.153 27.650 48.276 1.00 13.93 204 TRP A O 1
ATOM 1557 N N . ILE A 1 213 ? 19.890 26.270 48.655 1.00 14.02 205 ILE A N 1
ATOM 1558 C CA . ILE A 1 213 ? 20.642 26.809 47.509 1.00 13.94 205 ILE A CA 1
ATOM 1559 C C . ILE A 1 213 ? 21.189 25.682 46.654 1.00 15.66 205 ILE A C 1
ATOM 1560 O O . ILE A 1 213 ? 21.152 24.508 47.054 1.00 15.91 205 ILE A O 1
ATOM 1565 N N . VAL A 1 214 ? 21.653 26.052 45.460 1.00 15.61 206 VAL A N 1
ATOM 1566 C CA . VAL A 1 214 ? 22.299 25.132 44.539 1.00 16.93 206 VAL A CA 1
ATOM 1567 C C . VAL A 1 214 ? 23.625 25.762 44.188 1.00 18.41 206 VAL A C 1
ATOM 1568 O O . VAL A 1 214 ? 23.686 26.941 43.845 1.00 20.24 206 VAL A O 1
ATOM 1572 N N . LYS A 1 215 ? 24.683 24.982 44.306 1.00 20.01 207 LYS A N 1
ATOM 1573 C CA . LYS A 1 215 ? 26.003 25.444 43.906 1.00 21.75 207 LYS A CA 1
ATOM 1574 C C . LYS A 1 215 ? 26.737 24.296 43.248 1.00 23.95 207 LYS A C 1
ATOM 1575 O O . LYS A 1 215 ? 26.876 23.225 43.849 1.00 24.04 207 LYS A O 1
ATOM 1581 N N . ASN A 1 216 ? 27.170 24.514 42.004 1.00 24.56 208 ASN A N 1
ATOM 1582 C CA . ASN A 1 216 ? 27.876 23.501 41.223 1.00 28.19 208 ASN A CA 1
ATOM 1583 C C . ASN A 1 216 ? 27.099 22.185 41.138 1.00 26.75 208 ASN A C 1
ATOM 1584 O O . ASN A 1 216 ? 27.671 21.101 41.231 1.00 28.29 208 ASN A O 1
ATOM 1589 N N . GLY A 1 217 ? 25.791 22.297 40.944 1.00 25.61 209 GLY A N 1
ATOM 1590 C CA . GLY A 1 217 ? 24.952 21.140 40.690 1.00 28.71 209 GLY A CA 1
ATOM 1591 C C . GLY A 1 217 ? 24.493 20.430 41.953 1.00 31.10 209 GLY A C 1
ATOM 1592 O O . GLY A 1 217 ? 23.747 19.454 41.888 1.00 30.90 209 GLY A O 1
ATOM 1593 N N . GLU A 1 218 ? 24.946 20.916 43.103 1.00 25.26 210 GLU A N 1
ATOM 1594 C CA . GLU A 1 218 ? 24.573 20.304 44.377 1.00 26.29 210 GLU A CA 1
ATOM 1595 C C . GLU A 1 218 ? 23.531 21.121 45.120 1.00 23.43 210 GLU A C 1
ATOM 1596 O O . GLU A 1 218 ? 23.625 22.346 45.220 1.00 23.30 210 GLU A O 1
ATOM 1602 N N . LEU A 1 219 ? 22.537 20.419 45.653 1.00 21.79 211 LEU A N 1
ATOM 1603 C CA . LEU A 1 219 ? 21.500 21.017 46.464 1.00 19.09 211 LEU A CA 1
ATOM 1604 C C . LEU A 1 219 ? 21.965 21.117 47.914 1.00 18.31 211 LEU A C 1
ATOM 1605 O O . LEU A 1 219 ? 22.463 20.153 48.470 1.00 19.33 211 LEU A O 1
ATOM 1610 N N . ILE A 1 220 ? 21.812 22.292 48.518 1.00 17.18 212 ILE A N 1
ATOM 1611 C CA . ILE A 1 220 ? 22.334 22.520 49.863 1.00 17.59 212 ILE A CA 1
ATOM 1612 C C . ILE A 1 220 ? 21.268 23.129 50.770 1.00 16.11 212 ILE A C 1
ATOM 1613 O O . ILE A 1 220 ? 20.580 24.069 50.374 1.00 17.74 212 ILE A O 1
ATOM 1618 N N . ALA A 1 221 ? 21.121 22.596 51.986 1.00 16.46 213 ALA A N 1
ATOM 1619 C CA . ALA A 1 221 ? 20.208 23.178 52.971 1.00 18.27 213 ALA A CA 1
ATOM 1620 C C . ALA A 1 221 ? 20.870 23.217 54.328 1.00 17.47 213 ALA A C 1
ATOM 1621 O O . ALA A 1 221 ? 21.739 22.411 54.615 1.00 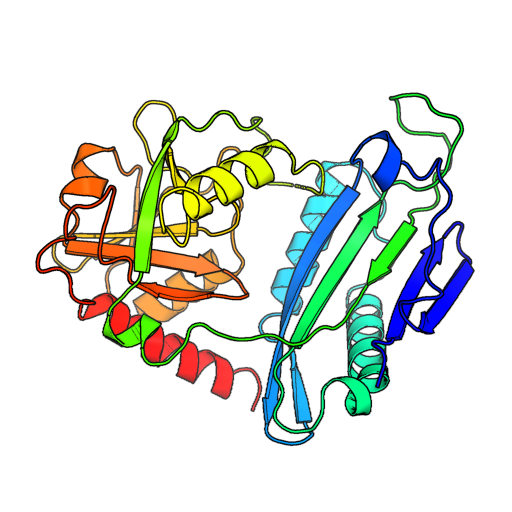21.66 213 ALA A O 1
ATOM 1623 N N . PRO A 1 222 ? 20.462 24.164 55.184 1.00 16.53 214 PRO A N 1
ATOM 1624 C CA . PRO A 1 222 ? 20.992 24.153 56.540 1.00 19.49 214 PRO A CA 1
ATOM 1625 C C . PRO A 1 222 ? 20.599 22.866 57.290 1.00 27.15 214 PRO A C 1
ATOM 1626 O O . PRO A 1 222 ? 19.605 22.223 56.950 1.00 30.51 214 PRO A O 1
ATOM 1630 N N . PRO A 1 223 ? 21.379 22.490 58.310 1.00 35.59 215 PRO A N 1
ATOM 1631 C CA . PRO A 1 223 ? 21.045 21.321 59.136 1.00 39.03 215 PRO A CA 1
ATOM 1632 C C . PRO A 1 223 ? 19.799 21.550 60.006 1.00 35.39 215 PRO A C 1
ATOM 1633 O O . PRO A 1 223 ? 19.444 22.698 60.269 1.00 40.84 215 PRO A O 1
ATOM 1637 N N . ARG A 1 224 ? 19.133 20.474 60.423 1.00 43.67 216 ARG A N 1
ATOM 1638 C CA . ARG A 1 224 ? 17.998 20.580 61.347 1.00 41.99 216 ARG A CA 1
ATOM 1639 C C . ARG A 1 224 ? 18.465 21.135 62.693 1.00 36.85 216 ARG A C 1
ATOM 1640 O O . ARG A 1 224 ? 19.490 20.693 63.212 1.00 43.39 216 ARG A O 1
ATOM 1648 N N . SER A 1 225 ? 17.723 22.096 63.253 1.00 36.82 217 SER A N 1
ATOM 1649 C CA . SER A 1 225 ? 18.105 22.752 64.526 1.00 32.87 217 SER A CA 1
ATOM 1650 C C . SER A 1 225 ? 16.972 23.599 65.133 1.00 27.15 217 SER A C 1
ATOM 1651 O O . SER A 1 225 ? 15.899 23.703 64.538 1.00 29.75 217 SER A O 1
ATOM 1654 N N . ASN A 1 226 ? 17.222 24.200 66.303 1.00 26.65 218 ASN A N 1
ATOM 1655 C CA . ASN A 1 226 ? 16.217 25.038 66.977 1.00 27.68 218 ASN A CA 1
ATOM 1656 C C . ASN A 1 226 ? 16.141 26.459 66.406 1.00 26.16 218 ASN A C 1
ATOM 1657 O O . ASN A 1 226 ? 15.429 27.325 66.942 1.00 25.60 218 ASN A O 1
ATOM 1662 N N . ARG A 1 227 ? 16.910 26.712 65.351 1.00 21.76 219 ARG A N 1
ATOM 1663 C CA . ARG A 1 227 ? 16.811 27.985 64.647 1.00 25.55 219 ARG A CA 1
ATOM 1664 C C . ARG A 1 227 ? 15.957 27.884 63.409 1.00 20.47 219 ARG A C 1
ATOM 1665 O O . ARG A 1 227 ? 15.684 28.895 62.739 1.00 19.67 219 ARG A O 1
ATOM 1673 N N . ILE A 1 228 ? 15.552 26.657 63.069 1.00 19.91 220 ILE A N 1
ATOM 1674 C CA . ILE A 1 228 ? 14.872 26.397 61.806 1.00 14.80 220 ILE A CA 1
ATOM 1675 C C . ILE A 1 228 ? 13.763 25.369 61.979 1.00 16.65 220 ILE A C 1
ATOM 1676 O O . ILE A 1 228 ? 14.007 24.272 62.497 1.00 21.07 220 ILE A O 1
ATOM 1681 N N . LEU A 1 229 ? 12.566 25.702 61.510 1.00 12.88 221 LEU A N 1
ATOM 1682 C CA . LEU A 1 229 ? 11.454 24.761 61.543 1.00 12.79 221 LEU A CA 1
ATOM 1683 C C . LEU A 1 229 ? 11.701 23.687 60.489 1.00 14.66 221 LEU A C 1
ATOM 1684 O O . LEU A 1 229 ? 12.021 24.019 59.339 1.00 14.01 221 LEU A O 1
ATOM 1689 N N . GLU A 1 230 ? 11.558 22.423 60.860 1.00 12.80 222 GLU A N 1
ATOM 1690 C CA . GLU A 1 230 ? 11.712 21.370 59.858 1.00 12.64 222 GLU A CA 1
ATOM 1691 C C . GLU A 1 230 ? 10.430 21.260 59.035 1.00 11.36 222 GLU A C 1
ATOM 1692 O O . GLU A 1 230 ? 9.438 20.689 59.502 1.00 14.40 222 GLU A O 1
ATOM 1698 N N . GLY A 1 231 ? 10.470 21.807 57.818 1.00 10.30 223 GLY A N 1
ATOM 1699 C CA . GLY A 1 231 ? 9.330 21.752 56.924 1.00 10.84 223 GLY A CA 1
ATOM 1700 C C . GLY A 1 231 ? 9.018 20.328 56.536 1.00 12.89 223 GLY A C 1
ATOM 1701 O O . GLY A 1 231 ? 9.901 19.457 56.537 1.00 12.93 223 GLY A O 1
ATOM 1702 N N . ILE A 1 232 ? 7.743 20.053 56.267 1.00 11.31 224 ILE A N 1
ATOM 1703 C CA . ILE A 1 232 ? 7.406 18.737 55.717 1.00 12.11 224 ILE A CA 1
ATOM 1704 C C . ILE A 1 232 ? 8.145 18.567 54.384 1.00 12.45 224 ILE A C 1
ATOM 1705 O O . ILE A 1 232 ? 8.475 17.436 53.985 1.00 13.45 224 ILE A O 1
ATOM 1710 N N . ARG A 1 233 ? 8.447 19.683 53.712 1.00 12.36 225 ARG A N 1
ATOM 1711 C CA . ARG A 1 233 ? 9.212 19.579 52.468 1.00 12.14 225 ARG A CA 1
ATOM 1712 C C . ARG A 1 233 ? 10.689 19.231 52.679 1.00 14.53 225 ARG A C 1
ATOM 1713 O O . ARG A 1 233 ? 11.380 18.929 51.710 1.00 14.24 225 ARG A O 1
ATOM 1721 N N . TYR A 1 234 ? 11.198 19.259 53.911 1.00 13.14 226 TYR A N 1
ATOM 1722 C CA . TYR A 1 234 ? 12.606 18.882 54.065 1.00 14.47 226 TYR A CA 1
ATOM 1723 C C . TYR A 1 234 ? 12.793 17.401 53.684 1.00 17.53 226 TYR A C 1
ATOM 1724 O O . TYR A 1 234 ? 13.622 17.082 52.825 1.00 16.94 226 TYR A O 1
ATOM 1733 N N . ALA A 1 235 ? 12.023 16.499 54.300 1.00 15.73 227 ALA A N 1
ATOM 1734 C CA . ALA A 1 235 ? 12.108 15.092 53.939 1.00 18.55 227 ALA A CA 1
ATOM 1735 C C . ALA A 1 235 ? 11.694 14.846 52.486 1.00 18.49 227 ALA A C 1
ATOM 1736 O O . ALA A 1 235 ? 12.332 14.072 51.787 1.00 20.72 227 ALA A O 1
ATOM 1738 N N . LEU A 1 236 ? 10.634 15.515 52.039 1.00 16.68 228 LEU A N 1
ATOM 1739 C CA . LEU A 1 236 ? 10.165 15.346 50.662 1.00 16.08 228 LEU A CA 1
ATOM 1740 C C . LEU A 1 236 ? 11.250 15.706 49.656 1.00 16.33 228 LEU A C 1
ATOM 1741 O O . LEU A 1 236 ? 11.545 14.935 48.728 1.00 18.85 228 LEU A O 1
ATOM 1746 N N . VAL A 1 237 ? 11.853 16.878 49.820 1.00 16.24 229 VAL A N 1
ATOM 1747 C CA . VAL A 1 237 ? 12.843 17.325 48.840 1.00 16.46 229 VAL A CA 1
ATOM 1748 C C . VAL A 1 237 ? 14.091 16.435 48.867 1.00 20.25 229 VAL A C 1
ATOM 1749 O O . VAL A 1 237 ? 14.715 16.212 47.826 1.00 20.52 229 VAL A O 1
ATOM 1753 N N . GLU A 1 238 ? 14.417 15.869 50.025 1.00 17.75 230 GLU A N 1
ATOM 1754 C CA . GLU A 1 238 ? 15.483 14.870 50.092 1.00 20.61 230 GLU A CA 1
ATOM 1755 C C . GLU A 1 238 ? 15.147 13.718 49.158 1.00 25.15 230 GLU A C 1
ATOM 1756 O O . GLU A 1 238 ? 15.997 13.253 48.386 1.00 24.83 230 GLU A O 1
ATOM 1762 N N . GLU A 1 239 ? 13.901 13.267 49.235 1.00 22.99 231 GLU A N 1
ATOM 1763 C CA . GLU A 1 239 ? 13.424 12.169 48.386 1.00 21.05 231 GLU A CA 1
ATOM 1764 C C . GLU A 1 239 ? 13.521 12.542 46.916 1.00 23.89 231 GLU A C 1
ATOM 1765 O O . GLU A 1 239 ? 14.030 11.762 46.106 1.00 25.30 231 GLU A O 1
ATOM 1771 N N . LEU A 1 240 ? 13.039 13.740 46.586 1.00 22.45 232 LEU A N 1
ATOM 1772 C CA . LEU A 1 240 ? 13.021 14.200 45.204 1.00 19.70 232 LEU A CA 1
ATOM 1773 C C . LEU A 1 240 ? 14.425 14.339 44.630 1.00 21.48 232 LEU A C 1
ATOM 1774 O O . LEU A 1 240 ? 14.671 13.944 43.491 1.00 23.16 232 LEU A O 1
ATOM 1779 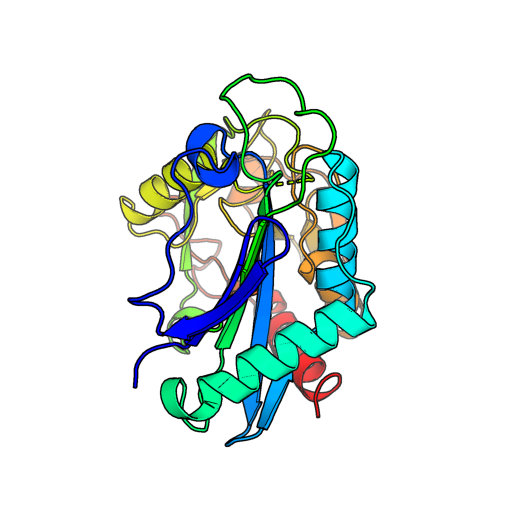N N . ALA A 1 241 ? 15.348 14.900 45.409 1.00 19.99 233 ALA A N 1
ATOM 1780 C CA . ALA A 1 241 ? 16.729 15.036 44.940 1.00 20.83 233 ALA A CA 1
ATOM 1781 C C . ALA A 1 241 ? 17.331 13.672 44.623 1.00 24.36 233 ALA A C 1
ATOM 1782 O O . ALA A 1 241 ? 18.001 13.497 43.603 1.00 25.48 233 ALA A O 1
ATOM 1784 N N . GLU A 1 242 ? 17.093 12.696 45.488 1.00 24.06 234 GLU A N 1
ATOM 1785 C CA . GLU A 1 242 ? 17.632 11.360 45.231 1.00 26.92 234 GLU A CA 1
ATOM 1786 C C . GLU A 1 242 ? 17.054 10.763 43.947 1.00 31.61 234 GLU A C 1
ATOM 1787 O O . GLU A 1 242 ? 17.775 10.144 43.161 1.00 30.62 234 GLU A O 1
ATOM 1793 N N . GLU A 1 243 ? 15.753 10.955 43.743 1.00 27.47 235 GLU A N 1
ATOM 1794 C CA . GLU A 1 243 ? 15.072 10.489 42.537 1.00 30.22 235 GLU A CA 1
ATOM 1795 C C . GLU A 1 243 ? 15.694 11.108 41.288 1.00 29.68 235 GLU A C 1
ATOM 1796 O O . GLU A 1 243 ? 15.867 10.438 40.267 1.00 30.22 235 GLU A O 1
ATOM 1802 N N . CYS A 1 244 ? 16.059 12.384 41.389 1.00 24.21 236 CYS A N 1
ATOM 1803 C CA . CYS A 1 244 ? 16.575 13.148 40.250 1.00 28.25 236 CYS A CA 1
ATOM 1804 C C . CYS A 1 244 ? 18.079 13.004 40.060 1.00 29.59 236 CYS A C 1
ATOM 1805 O O . CYS A 1 244 ? 18.645 13.566 39.123 1.00 28.52 236 CYS A O 1
ATOM 1808 N N . GLY A 1 245 ? 18.727 12.273 40.958 1.00 26.23 237 GLY A N 1
ATOM 1809 C CA . GLY A 1 245 ? 20.164 12.100 40.886 1.00 30.34 237 GLY A CA 1
ATOM 1810 C C . GLY A 1 245 ? 20.916 13.376 41.216 1.00 31.09 237 GLY A C 1
ATOM 1811 O O . GLY A 1 245 ? 22.004 13.615 40.683 1.00 31.40 237 GLY A O 1
ATOM 1812 N N . ILE A 1 246 ? 20.338 14.187 42.101 1.00 25.18 238 ILE A N 1
ATOM 1813 C CA . ILE A 1 246 ? 20.964 15.435 42.534 1.00 24.18 238 ILE A CA 1
ATOM 1814 C C . ILE A 1 246 ? 21.547 15.238 43.942 1.00 26.49 238 ILE A C 1
ATOM 1815 O O . ILE A 1 246 ? 20.842 14.814 44.856 1.00 29.90 238 ILE A O 1
ATOM 1820 N N . ARG A 1 247 ? 22.840 15.513 44.099 1.00 28.70 239 ARG A N 1
ATOM 1821 C CA . ARG A 1 247 ? 23.504 15.381 45.392 1.00 25.73 239 ARG A CA 1
ATOM 1822 C C . ARG A 1 247 ? 22.926 16.393 46.371 1.00 26.77 239 ARG A C 1
ATOM 1823 O O . ARG A 1 247 ? 22.787 17.571 46.038 1.00 22.98 239 ARG A O 1
ATOM 1825 N N . PHE A 1 248 ? 22.558 15.922 47.559 1.00 24.02 240 PHE A N 1
ATOM 1826 C CA . PHE A 1 248 ? 22.042 16.798 48.601 1.00 22.65 240 PHE A CA 1
ATOM 1827 C C . PHE A 1 248 ? 23.032 16.863 49.746 1.00 24.95 240 PHE A C 1
ATOM 1828 O O . PHE A 1 248 ? 23.527 15.838 50.223 1.00 28.62 240 PHE A O 1
ATOM 1836 N N . VAL A 1 249 ? 23.320 18.084 50.171 1.00 22.63 241 VAL A N 1
ATOM 1837 C CA . VAL A 1 249 ? 24.280 18.330 51.228 1.00 29.17 241 VAL A CA 1
ATOM 1838 C C . VAL A 1 249 ? 23.629 19.183 52.305 1.00 28.17 241 VAL A C 1
ATOM 1839 O O . VAL A 1 249 ? 23.150 20.273 52.021 1.00 23.98 241 VAL A O 1
ATOM 1843 N N . ALA A 1 250 ? 23.583 18.681 53.533 1.00 22.60 242 ALA A N 1
ATOM 1844 C CA . ALA A 1 250 ? 23.118 19.487 54.653 1.00 22.68 242 ALA A CA 1
ATOM 1845 C C . ALA A 1 250 ? 24.334 20.178 55.255 1.00 25.40 242 ALA A C 1
ATOM 1846 O O . ALA A 1 250 ? 25.292 19.517 55.670 1.00 28.00 242 ALA A O 1
ATOM 1848 N N . ARG A 1 251 ? 24.312 21.505 55.288 1.00 22.19 243 ARG A N 1
ATOM 1849 C CA . ARG A 1 251 ? 25.518 22.274 55.619 1.00 22.15 243 ARG A CA 1
ATOM 1850 C C . ARG A 1 251 ? 25.121 23.724 55.889 1.00 26.85 243 ARG A C 1
ATOM 1851 O O . ARG A 1 251 ? 24.191 24.214 55.260 1.00 24.98 243 ARG A O 1
ATOM 1859 N N . GLU A 1 252 ? 25.800 24.410 56.812 1.00 25.70 244 GLU A N 1
ATOM 1860 C CA . GLU A 1 252 ? 25.563 25.842 56.974 1.00 24.34 244 GLU A CA 1
ATOM 1861 C C . GLU A 1 252 ? 25.907 26.580 55.689 1.00 26.08 244 GLU A C 1
ATOM 1862 O O . GLU A 1 252 ? 26.897 26.279 55.000 1.00 27.34 244 GLU A O 1
ATOM 1868 N N . ILE A 1 253 ? 25.055 27.541 55.374 1.00 21.58 245 ILE A N 1
ATOM 1869 C CA . ILE A 1 253 ? 25.218 28.412 54.226 1.00 22.88 245 ILE A CA 1
ATOM 1870 C C . ILE A 1 253 ? 25.486 29.812 54.760 1.00 21.18 245 ILE A C 1
ATOM 1871 O O . ILE A 1 253 ? 24.613 30.392 55.419 1.00 21.52 245 ILE A O 1
ATOM 1876 N N . ASN A 1 254 ? 26.679 30.352 54.519 1.00 20.21 246 ASN A N 1
ATOM 1877 C CA . ASN A 1 254 ? 26.959 31.710 55.005 1.00 22.70 246 ASN A CA 1
ATOM 1878 C C . ASN A 1 254 ? 26.440 32.722 53.983 1.00 22.56 246 ASN A C 1
ATOM 1879 O O . ASN A 1 254 ? 25.942 32.341 52.920 1.00 19.96 246 ASN A O 1
ATOM 1884 N N . GLU A 1 255 ? 26.488 33.999 54.342 1.00 18.68 247 GLU A N 1
ATOM 1885 C CA . GLU A 1 255 ? 25.874 35.025 53.530 1.00 22.06 247 GLU A CA 1
ATOM 1886 C C . GLU A 1 255 ? 26.513 35.069 52.151 1.00 19.00 247 GLU A C 1
ATOM 1887 O O . GLU A 1 255 ? 25.818 35.171 51.140 1.00 20.02 247 GLU A O 1
ATOM 1893 N N . ALA A 1 256 ? 27.835 34.966 52.100 1.00 20.94 248 ALA A N 1
ATOM 1894 C CA . ALA A 1 256 ? 28.538 34.972 50.824 1.00 23.68 248 ALA A CA 1
ATOM 1895 C C . ALA A 1 256 ? 28.086 33.828 49.914 1.00 22.65 248 ALA A C 1
ATOM 1896 O O . ALA A 1 256 ? 27.880 34.023 48.711 1.00 23.92 248 ALA A O 1
ATOM 1898 N N . GLU A 1 257 ? 27.908 32.647 50.491 1.00 20.42 249 GLU A N 1
ATOM 1899 C CA . GLU A 1 257 ? 27.472 31.481 49.730 1.00 19.82 249 GLU A CA 1
ATOM 1900 C C . GLU A 1 257 ? 26.048 31.641 49.199 1.00 19.39 249 GLU A C 1
ATOM 1901 O O . GLU A 1 257 ? 25.735 31.219 48.073 1.00 19.68 249 GLU A O 1
ATOM 1907 N N . LEU A 1 258 ? 25.188 32.255 50.006 1.00 19.29 250 LEU A N 1
ATOM 1908 C CA . LEU A 1 258 ? 23.835 32.577 49.573 1.00 16.85 250 LEU A CA 1
ATOM 1909 C C . LEU A 1 258 ? 23.868 33.519 48.377 1.00 16.86 250 LEU A C 1
ATOM 1910 O O . LEU A 1 258 ? 23.220 33.259 47.374 1.00 19.18 250 LEU A O 1
ATOM 1915 N N . ARG A 1 259 ? 24.622 34.610 48.477 1.00 18.49 251 ARG A N 1
ATOM 1916 C CA . ARG A 1 259 ? 24.614 35.594 47.399 1.00 21.32 251 ARG A CA 1
ATOM 1917 C C . ARG A 1 259 ? 25.276 35.088 46.121 1.00 27.17 251 ARG A C 1
ATOM 1918 O O . ARG A 1 259 ? 24.907 35.518 45.029 1.00 26.55 251 ARG A O 1
ATOM 1926 N N . ALA A 1 260 ? 26.228 34.167 46.251 1.00 18.32 252 ALA A N 1
ATOM 1927 C CA . ALA A 1 260 ? 26.895 33.616 45.084 1.00 19.46 252 ALA A CA 1
ATOM 1928 C C . ALA A 1 260 ? 26.274 32.316 44.574 1.00 21.45 252 ALA A C 1
ATOM 1929 O O . ALA A 1 260 ? 26.825 31.688 43.677 1.00 19.97 252 ALA A O 1
ATOM 1931 N N . ALA A 1 261 ? 25.135 31.910 45.136 1.00 20.26 253 ALA A N 1
ATOM 1932 C CA . ALA A 1 261 ? 24.519 30.644 44.742 1.00 17.55 253 ALA A CA 1
ATOM 1933 C C . ALA A 1 261 ? 24.114 30.606 43.271 1.00 19.32 253 ALA A C 1
ATOM 1934 O O . ALA A 1 261 ? 23.789 31.635 42.684 1.00 21.04 253 ALA A O 1
ATOM 1936 N N . ASP A 1 262 ? 24.111 29.409 42.699 1.00 17.99 254 ASP A N 1
ATOM 1937 C CA . ASP A 1 262 ? 23.672 29.225 41.313 1.00 18.06 254 ASP A CA 1
ATOM 1938 C C . ASP A 1 262 ? 22.151 29.291 41.250 1.00 20.94 254 ASP A C 1
ATOM 1939 O O . ASP A 1 262 ? 21.582 29.776 40.261 1.00 19.43 254 ASP A O 1
ATOM 1944 N N . GLU A 1 263 ? 21.500 28.767 42.293 1.00 16.13 255 GLU A N 1
ATOM 1945 C CA . GLU A 1 263 ? 20.053 28.830 42.442 1.00 14.97 255 GLU A CA 1
ATOM 1946 C C . GLU A 1 263 ? 19.732 29.013 43.920 1.00 14.94 255 GLU A C 1
ATOM 1947 O O . GLU A 1 263 ? 20.504 28.601 44.787 1.00 15.26 255 GLU A O 1
ATOM 1953 N N . ILE A 1 264 ? 18.605 29.650 44.183 1.00 13.24 256 ILE A N 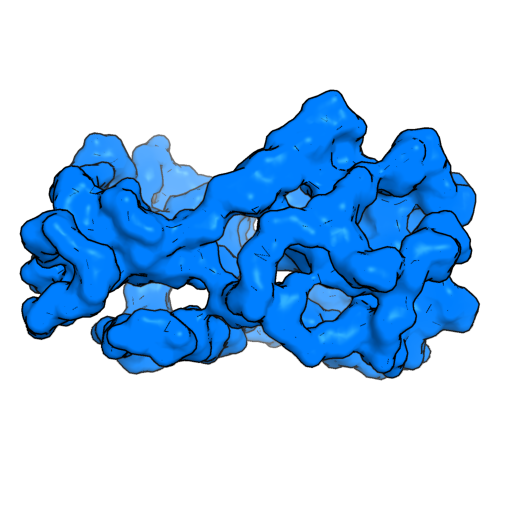1
ATOM 1954 C CA . ILE A 1 264 ? 18.076 29.755 45.525 1.00 12.55 256 ILE A CA 1
ATOM 1955 C C . ILE A 1 264 ? 16.635 29.295 45.421 1.00 13.63 256 ILE A C 1
ATOM 1956 O O . ILE A 1 264 ? 15.937 29.665 44.474 1.00 13.86 256 ILE A O 1
ATOM 1961 N N . LEU A 1 265 ? 16.195 28.465 46.369 1.00 12.88 257 LEU A N 1
ATOM 1962 C CA . LEU A 1 265 ? 14.852 27.877 46.334 1.00 11.37 257 LEU A CA 1
ATOM 1963 C C . LEU A 1 265 ? 14.131 28.096 47.642 1.00 10.41 257 LEU A C 1
ATOM 1964 O O . LEU A 1 265 ? 14.765 28.103 48.718 1.00 12.74 257 LEU A O 1
ATOM 1969 N N . LEU A 1 266 ? 12.811 28.260 47.565 1.00 11.11 258 LEU A N 1
ATOM 1970 C CA . LEU A 1 266 ? 11.933 28.240 48.754 1.00 10.20 258 LEU A CA 1
ATOM 1971 C C . LEU A 1 266 ? 11.017 27.032 48.732 1.00 10.61 258 LEU A C 1
ATOM 1972 O O . LEU A 1 266 ? 10.546 26.625 47.654 1.00 11.64 258 LEU A O 1
ATOM 1977 N N . THR A 1 267 ? 10.749 26.472 49.912 1.00 10.05 259 THR A N 1
ATOM 1978 C CA . THR A 1 267 ? 9.693 25.457 50.022 1.00 9.99 259 THR A CA 1
ATOM 1979 C C . THR A 1 267 ? 8.722 25.771 51.146 1.00 8.58 259 THR A C 1
ATOM 1980 O O . THR A 1 267 ? 9.122 26.287 52.175 1.00 9.20 259 THR A O 1
ATOM 1984 N N . SER A 1 268 ? 7.448 25.464 50.922 1.00 9.62 260 SER A N 1
ATOM 1985 C CA . SER A 1 268 ? 6.444 25.447 51.988 1.00 8.04 260 SER A CA 1
ATOM 1986 C C . SER A 1 268 ? 5.212 24.753 51.458 1.00 8.50 260 SER A C 1
ATOM 1987 O O . SER A 1 268 ? 5.081 24.511 50.263 1.00 10.16 260 SER A O 1
ATOM 1990 N N . ALA A 1 269 ? 4.268 24.487 52.351 1.00 8.06 261 ALA A N 1
ATOM 1991 C CA . ALA A 1 269 ? 3.037 23.824 51.905 1.00 8.58 261 ALA A CA 1
ATOM 1992 C C . ALA A 1 269 ? 2.339 24.585 50.784 1.00 10.85 261 ALA A C 1
ATOM 1993 O O . ALA A 1 269 ? 1.845 23.982 49.829 1.00 12.12 261 ALA A O 1
ATOM 1995 N N . THR A 1 270 ? 2.315 25.911 50.897 1.00 10.00 262 THR A N 1
ATOM 1996 C CA . THR A 1 270 ? 1.598 26.742 49.925 1.00 9.62 262 THR A CA 1
ATOM 1997 C C . THR A 1 270 ? 2.434 27.135 48.727 1.00 10.50 262 THR A C 1
ATOM 1998 O O . THR A 1 270 ? 1.879 27.500 47.687 1.00 12.54 262 THR A O 1
ATOM 2002 N N . LYS A 1 271 ? 3.757 27.065 48.866 1.00 10.45 263 LYS A N 1
ATOM 2003 C CA . LYS A 1 271 ? 4.641 27.427 47.751 1.00 11.10 263 LYS A CA 1
ATOM 2004 C C . LYS A 1 271 ? 5.069 26.237 46.892 1.00 12.39 263 LYS A C 1
ATOM 2005 O O . LYS A 1 271 ? 5.568 26.406 45.770 1.00 13.90 263 LYS A O 1
ATOM 2011 N N . GLU A 1 272 ? 4.889 25.040 47.438 1.00 10.76 264 GLU A N 1
ATOM 2012 C CA . GLU A 1 272 ? 5.533 23.825 46.928 1.00 9.32 264 GLU A CA 1
ATOM 2013 C C . GLU A 1 272 ? 7.040 24.030 46.870 1.00 11.76 264 GLU A C 1
ATOM 2014 O O . GLU A 1 272 ? 7.671 24.101 47.922 1.00 12.88 264 GLU A O 1
ATOM 2020 N N . ILE A 1 273 ? 7.636 24.108 45.676 1.00 11.26 265 ILE A N 1
ATOM 2021 C CA . ILE A 1 273 ? 9.030 24.544 45.581 1.00 11.10 265 ILE A CA 1
ATOM 2022 C C . ILE A 1 273 ? 9.040 25.683 44.563 1.00 11.64 265 ILE A C 1
ATOM 2023 O O . ILE A 1 273 ? 8.337 25.634 43.545 1.00 13.32 265 ILE A O 1
ATOM 2028 N N . LEU A 1 274 ? 9.797 26.734 44.869 1.00 11.53 266 LEU A N 1
ATOM 2029 C CA . LEU A 1 274 ? 9.700 27.986 44.121 1.00 16.28 266 LEU A CA 1
ATOM 2030 C C . LEU A 1 274 ? 11.095 28.555 43.903 1.00 13.70 266 LEU A C 1
ATOM 2031 O O . LEU A 1 274 ? 11.909 28.541 44.821 1.00 14.10 266 LEU A O 1
ATOM 2036 N N . PRO A 1 275 ? 11.397 29.027 42.685 1.00 11.74 267 PRO A N 1
ATOM 2037 C CA . PRO A 1 275 ? 12.748 29.548 42.483 1.00 12.31 267 PRO A CA 1
ATOM 2038 C C . PRO A 1 275 ? 12.854 31.022 42.859 1.00 13.52 267 PRO A C 1
ATOM 2039 O O . PRO A 1 275 ? 11.953 31.813 42.556 1.00 14.47 267 PRO A O 1
ATOM 2043 N N . VAL A 1 276 ? 13.954 31.370 43.528 1.00 11.97 268 VAL A N 1
ATOM 2044 C CA . VAL A 1 276 ? 14.249 32.749 43.897 1.00 14.14 268 VAL A CA 1
ATOM 2045 C C . VAL A 1 276 ? 15.285 33.291 42.915 1.00 14.16 268 VAL A C 1
ATOM 2046 O O . VAL A 1 276 ? 16.420 32.799 42.863 1.00 14.38 268 VAL A O 1
ATOM 2050 N N . THR A 1 277 ? 14.899 34.281 42.109 1.00 13.88 269 THR A N 1
ATOM 2051 C CA . THR A 1 277 ? 15.781 34.738 41.039 1.00 15.15 269 THR A CA 1
ATOM 2052 C C . THR A 1 277 ? 16.282 36.164 41.222 1.00 15.49 269 THR A C 1
ATOM 2053 O O . THR A 1 277 ? 17.060 36.680 40.417 1.00 17.80 269 THR A O 1
ATOM 2057 N N . ARG A 1 278 ? 15.867 36.782 42.320 1.00 14.63 270 ARG A N 1
ATOM 2058 C CA . ARG A 1 278 ? 16.398 38.078 42.703 1.00 16.26 270 ARG A CA 1
ATOM 2059 C C . ARG A 1 278 ? 16.565 38.074 44.214 1.00 13.79 270 ARG A C 1
ATOM 2060 O O . ARG A 1 278 ? 15.711 37.558 44.926 1.00 13.05 270 ARG A O 1
ATOM 2068 N N . LEU A 1 279 ? 17.695 38.591 44.690 1.00 14.00 271 LEU A N 1
ATOM 2069 C CA . LEU A 1 279 ? 17.985 38.627 46.122 1.00 15.60 271 LEU A CA 1
ATOM 2070 C C . LEU A 1 279 ? 18.458 40.020 46.489 1.00 14.70 271 LEU A C 1
ATOM 2071 O O . LEU A 1 279 ? 19.492 40.483 45.979 1.00 14.77 271 LEU A O 1
ATOM 2076 N N . ASP A 1 280 ? 17.721 40.697 47.364 1.00 13.10 272 ASP A N 1
ATOM 2077 C CA . ASP A 1 280 ? 18.035 42.098 47.680 1.00 13.97 272 ASP A CA 1
ATOM 2078 C C . ASP A 1 280 ? 18.251 42.949 46.421 1.00 17.34 272 ASP A C 1
ATOM 2079 O O . ASP A 1 280 ? 19.251 43.693 46.296 1.00 16.97 272 ASP A O 1
ATOM 2084 N N . ASP A 1 281 ? 17.318 42.803 45.478 1.00 16.14 273 ASP A N 1
ATOM 2085 C CA . ASP A 1 281 ? 17.297 43.592 44.233 1.00 16.48 273 ASP A CA 1
ATOM 2086 C C . ASP A 1 281 ? 18.458 43.286 43.272 1.00 17.34 273 ASP A C 1
ATOM 2087 O O . ASP A 1 281 ? 18.709 44.054 42.343 1.00 24.78 273 ASP A O 1
ATOM 2092 N N . LEU A 1 282 ? 19.161 42.176 43.482 1.00 18.47 274 LEU A N 1
ATOM 2093 C CA . LEU A 1 282 ? 20.189 41.735 42.531 1.00 19.00 274 LEU A CA 1
ATOM 2094 C C . LEU A 1 282 ? 19.807 40.388 41.944 1.00 17.46 274 LEU A C 1
ATOM 2095 O O . LEU A 1 282 ? 19.301 39.526 42.654 1.00 16.40 274 LEU A O 1
ATOM 2100 N N . PRO A 1 283 ? 20.081 40.183 40.656 1.00 19.51 275 PRO A N 1
ATOM 2101 C CA . PRO A 1 283 ? 19.785 38.897 40.027 1.00 19.47 275 PRO A CA 1
ATOM 2102 C C . PRO A 1 283 ? 20.576 37.767 40.671 1.00 21.96 275 PRO A C 1
ATOM 2103 O O . PRO A 1 283 ? 21.711 37.955 41.093 1.00 28.35 275 PRO A O 1
ATOM 2107 N N . VAL A 1 284 ? 19.963 36.597 40.746 1.00 18.65 276 VAL A N 1
ATOM 2108 C CA . VAL A 1 284 ? 20.620 35.390 41.226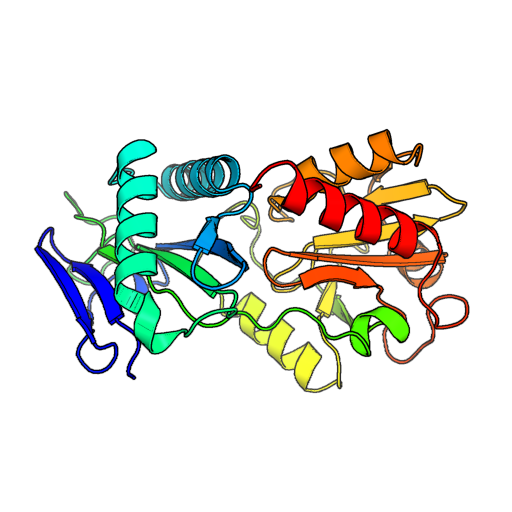 1.00 20.34 276 VAL A CA 1
ATOM 2109 C C . VAL A 1 284 ? 21.176 34.700 40.002 1.00 28.37 276 VAL A C 1
ATOM 2110 O O . VAL A 1 284 ? 20.407 34.244 39.158 1.00 25.17 276 VAL A O 1
ATOM 2114 N N . GLN A 1 285 ? 22.503 34.633 39.902 1.00 25.93 277 GLN A N 1
ATOM 2115 C CA . GLN A 1 285 ? 23.170 34.211 38.671 1.00 25.71 277 GLN A CA 1
ATOM 2116 C C . GLN A 1 285 ? 22.613 35.037 37.502 1.00 25.55 277 GLN A C 1
ATOM 2117 O O . GLN A 1 285 ? 22.703 36.261 37.517 1.00 33.46 277 GLN A O 1
ATOM 2119 N N . GLY A 1 286 ? 22.008 34.387 36.515 1.00 29.20 278 GLY A N 1
ATOM 2120 C CA . GLY A 1 286 ? 21.432 35.106 35.391 1.00 34.41 278 GLY A CA 1
ATOM 2121 C C . GLY A 1 286 ? 19.992 35.586 35.536 1.00 32.64 278 GLY A C 1
ATOM 2122 O O . GLY A 1 286 ? 19.403 36.091 34.580 1.00 34.49 278 GLY A O 1
ATOM 2123 N N . GLY A 1 287 ? 19.413 35.418 36.721 1.00 24.77 279 GLY A N 1
ATOM 2124 C CA . GLY A 1 287 ? 18.088 35.948 37.003 1.00 25.09 279 GLY A CA 1
ATOM 2125 C C . GLY A 1 287 ? 16.929 35.104 36.516 1.00 23.50 279 GLY A C 1
ATOM 2126 O O . GLY A 1 287 ? 15.781 35.539 36.541 1.00 25.91 279 GLY A O 1
ATOM 2127 N N . ARG A 1 288 ? 17.222 33.896 36.047 1.00 22.50 280 ARG A N 1
ATOM 2128 C CA . ARG A 1 288 ? 16.182 32.979 35.595 1.00 20.29 280 ARG A CA 1
ATOM 2129 C C . ARG A 1 288 ? 16.237 31.695 36.402 1.00 19.29 280 ARG A C 1
ATOM 2130 O O . ARG A 1 288 ? 17.284 31.339 36.935 1.00 22.38 280 ARG A O 1
ATOM 2132 N N . PRO A 1 289 ? 15.107 30.991 36.512 1.00 18.78 281 PRO A N 1
ATOM 2133 C CA . PRO A 1 289 ? 15.154 29.737 37.269 1.00 17.94 281 PRO A CA 1
ATOM 2134 C C . PRO A 1 289 ? 16.078 28.717 36.626 1.00 23.10 281 PRO A C 1
ATOM 2135 O O . PRO A 1 289 ? 16.191 28.648 35.388 1.00 22.96 281 PRO A O 1
ATOM 2139 N N . GLY A 1 290 ? 16.737 27.937 37.476 1.00 20.95 282 GLY A N 1
ATOM 2140 C CA . GLY A 1 290 ? 17.740 26.996 37.031 1.00 22.29 282 GLY A CA 1
ATOM 2141 C C . GLY A 1 290 ? 17.231 25.583 36.847 1.00 19.49 282 GLY A C 1
ATOM 2142 O O . GLY A 1 290 ? 16.072 25.271 37.148 1.00 18.87 282 GLY A O 1
ATOM 2143 N N . PRO A 1 291 ? 18.112 24.703 36.368 1.00 20.68 283 PRO A N 1
ATOM 2144 C CA . PRO A 1 291 ? 17.762 23.321 36.041 1.00 20.74 283 PRO A CA 1
ATOM 2145 C C . PRO A 1 291 ? 17.477 22.461 37.270 1.00 20.23 283 PRO A C 1
ATOM 2146 O O . PRO A 1 291 ? 16.732 21.481 37.156 1.00 21.06 283 PRO A O 1
ATOM 2150 N N . VAL A 1 292 ? 18.041 22.796 38.427 1.00 21.31 284 VAL A N 1
ATOM 2151 C CA . VAL A 1 292 ? 17.739 21.996 39.607 1.00 19.53 284 VAL A CA 1
ATOM 2152 C C . VAL A 1 292 ? 16.325 22.332 40.075 1.00 20.80 284 VAL A C 1
ATOM 2153 O O . VAL A 1 292 ? 15.549 21.426 40.411 1.00 20.60 284 VAL A O 1
ATOM 2157 N N . PHE A 1 293 ? 15.972 23.619 40.081 1.00 16.52 285 PHE A N 1
ATOM 2158 C CA . PHE A 1 293 ? 14.574 23.968 40.309 1.00 15.66 285 PHE A CA 1
ATOM 2159 C C . PHE A 1 293 ? 13.667 23.196 39.344 1.00 16.12 285 PHE A C 1
ATOM 2160 O O . PHE A 1 293 ? 12.672 22.601 39.759 1.00 18.41 285 PHE A O 1
ATOM 2168 N N . ASP A 1 294 ? 13.987 23.232 38.054 1.00 17.18 286 ASP A N 1
ATOM 2169 C CA . ASP A 1 294 ? 13.104 22.590 37.083 1.00 17.80 286 ASP A CA 1
ATOM 2170 C C . ASP A 1 294 ? 12.902 21.109 37.402 1.00 21.36 286 ASP A C 1
ATOM 2171 O O . ASP A 1 294 ? 11.778 20.599 37.350 1.00 20.21 286 ASP A O 1
ATOM 2176 N N . ALA A 1 295 ? 13.992 20.424 37.732 1.00 18.75 287 ALA A N 1
ATOM 2177 C CA . ALA A 1 295 ? 13.919 18.983 37.979 1.00 21.98 287 ALA A CA 1
ATOM 2178 C C . ALA A 1 295 ? 13.151 18.673 39.259 1.00 20.58 287 ALA A C 1
ATOM 2179 O O . ALA A 1 295 ? 12.316 17.754 39.287 1.00 22.65 287 ALA A O 1
ATOM 2181 N N . LEU A 1 296 ? 13.450 19.424 40.317 1.00 16.93 288 LEU A N 1
ATOM 2182 C CA . LEU A 1 296 ? 12.765 19.198 41.582 1.00 16.11 288 LEU A CA 1
ATOM 2183 C C . LEU A 1 296 ? 11.284 19.547 41.474 1.00 18.44 288 LEU A C 1
ATOM 2184 O O . LEU A 1 296 ? 10.444 18.851 42.043 1.00 15.71 288 LEU A O 1
ATOM 2189 N N . TYR A 1 297 ? 10.957 20.616 40.753 1.00 15.52 289 TYR A N 1
ATOM 2190 C CA . TYR A 1 297 ? 9.558 20.995 40.608 1.00 15.43 289 TYR A CA 1
ATOM 2191 C C . TYR A 1 297 ? 8.779 19.902 39.872 1.00 16.97 289 TYR A C 1
ATOM 2192 O O . TYR A 1 297 ? 7.669 19.551 40.273 1.00 16.68 289 TYR A O 1
ATOM 2201 N N . ALA A 1 298 ? 9.360 19.368 38.804 1.00 17.46 290 ALA A N 1
ATOM 2202 C CA . ALA A 1 298 ? 8.706 18.272 38.094 1.00 18.70 290 ALA A CA 1
ATOM 2203 C C . ALA A 1 298 ? 8.528 17.057 38.995 1.00 20.05 290 ALA A C 1
ATOM 2204 O O . ALA A 1 298 ? 7.481 16.388 38.964 1.00 19.78 290 ALA A O 1
ATOM 2206 N N . ALA A 1 299 ? 9.558 16.752 39.773 1.00 18.51 291 ALA A N 1
ATOM 2207 C CA . ALA A 1 299 ? 9.500 15.605 40.683 1.00 18.90 291 ALA A CA 1
ATOM 2208 C C . ALA A 1 299 ? 8.430 15.812 41.764 1.00 20.97 291 ALA A C 1
ATOM 2209 O O . ALA A 1 299 ? 7.787 14.862 42.197 1.00 21.63 291 ALA A O 1
ATOM 2211 N N . TYR A 1 300 ? 8.255 17.059 42.200 1.00 17.72 292 TYR A N 1
ATOM 2212 C CA . TYR A 1 300 ? 7.207 17.397 43.174 1.00 16.73 292 TYR A CA 1
ATOM 2213 C C . TYR A 1 300 ? 5.834 17.085 42.597 1.00 17.78 292 TYR A C 1
ATOM 2214 O O . TYR A 1 300 ? 4.962 16.543 43.278 1.00 18.35 292 TYR A O 1
ATOM 2223 N N . GLN A 1 301 ? 5.649 17.417 41.319 1.00 18.25 293 GLN A N 1
ATOM 2224 C CA . GLN A 1 301 ? 4.356 17.192 40.692 1.00 19.43 293 GLN A CA 1
ATOM 2225 C C . GLN A 1 301 ? 4.101 15.683 40.561 1.00 21.01 293 GLN A C 1
ATOM 2226 O O . GLN A 1 301 ? 2.966 15.221 40.743 1.00 22.11 293 GLN A O 1
ATOM 2232 N N . ARG A 1 302 ? 5.154 14.921 40.262 1.00 21.31 294 ARG A N 1
ATOM 2233 C CA . ARG A 1 302 ? 5.027 13.459 40.202 1.00 22.93 294 ARG A CA 1
ATOM 2234 C C . ARG A 1 302 ? 4.670 12.893 41.575 1.00 23.07 294 ARG A C 1
ATOM 2235 O O . ARG A 1 302 ? 3.866 11.967 41.680 1.00 25.14 294 ARG A O 1
ATOM 2243 N N . ALA A 1 303 ? 5.280 13.451 42.620 1.00 21.60 295 ALA A N 1
ATOM 2244 C CA . ALA A 1 303 ? 5.018 12.993 43.985 1.00 21.72 295 ALA A CA 1
ATOM 2245 C C . ALA A 1 303 ? 3.560 13.249 44.368 1.00 22.22 295 ALA A C 1
ATOM 2246 O O . ALA A 1 303 ? 2.923 12.408 45.005 1.00 23.51 295 ALA A O 1
ATOM 2248 N N . LYS A 1 304 ? 3.035 14.405 43.973 1.00 21.42 296 LYS A N 1
ATOM 2249 C CA . LYS A 1 304 ? 1.631 14.721 44.222 1.00 22.05 296 LYS A CA 1
ATOM 2250 C C . LYS A 1 304 ? 0.736 13.708 43.532 1.00 24.29 296 LYS A C 1
ATOM 2251 O O . LYS A 1 304 ? -0.189 13.181 44.131 1.00 25.60 296 LYS A O 1
ATOM 2257 N N . ALA A 1 305 ? 1.023 13.437 42.265 1.00 24.89 297 ALA A N 1
ATOM 2258 C CA . ALA A 1 305 ? 0.198 12.508 41.501 1.00 27.18 297 ALA A CA 1
ATOM 2259 C C . ALA A 1 305 ? 0.282 11.108 42.091 1.00 28.75 297 ALA A C 1
ATOM 2260 O O . ALA A 1 305 ? -0.716 10.374 42.169 1.00 30.75 297 ALA A O 1
ATOM 2262 N N . HIS A 1 306 ? 1.482 10.733 42.517 1.00 29.66 298 HIS A N 1
ATOM 2263 C CA . HIS A 1 306 ? 1.717 9.373 42.973 1.00 36.47 298 HIS A CA 1
ATOM 2264 C C . HIS A 1 306 ? 1.070 9.102 44.319 1.00 34.95 298 HIS A C 1
ATOM 2265 O O . HIS A 1 306 ? 0.467 8.053 44.536 1.00 36.71 298 HIS A O 1
ATOM 2272 N N . GLU A 1 307 ? 1.184 10.055 45.230 1.00 28.18 299 GLU A N 1
ATOM 2273 C CA A GLU A 1 307 ? 0.742 9.817 46.589 0.44 34.16 299 GLU A CA 1
ATOM 2274 C CA B GLU A 1 307 ? 0.737 9.830 46.590 0.56 34.23 299 GLU A CA 1
ATOM 2275 C C . GLU A 1 307 ? -0.771 10.025 46.722 1.00 37.08 299 GLU A C 1
ATOM 2276 O O . GLU A 1 307 ? -1.421 9.381 47.557 1.00 45.58 299 GLU A O 1
ATOM 2287 N N . MET A 1 308 ? -1.346 10.878 45.875 1.00 32.37 300 MET A N 1
ATOM 2288 C CA . MET A 1 308 ? -2.780 11.150 45.975 1.00 40.53 300 MET A CA 1
ATOM 2289 C C . MET A 1 308 ? -3.680 10.432 44.948 1.00 45.56 300 MET A C 1
ATOM 2290 O O . MET A 1 308 ? -4.810 10.068 45.276 1.00 49.76 300 MET A O 1
ATOM 2295 N N . GLU A 1 309 ? -3.200 10.222 43.725 1.00 46.22 301 GLU A N 1
ATOM 2296 C CA . GLU A 1 309 ? -4.024 9.578 42.707 1.00 47.67 301 GLU A CA 1
ATOM 2297 C C . GLU A 1 309 ? -3.748 8.081 42.656 1.00 53.90 301 GLU A C 1
ATOM 2298 O O . GLU A 1 309 ? -3.771 7.407 43.687 1.00 56.15 301 GLU A O 1
#

Foldseek 3Di:
DFWWKWKAAPNRIDTGGPVPDDDDCQFCCNVPQAKFKFKWKWFADFLDIHTDPVVVRVVLRCVQCVVRPHDDPDDSVRVVVNVVVSVVSCSVVQHTRFIKIKMKMKGQHGDDDDPDRDPPTDIMIIITIGTADEDDPVCQWQPWEEEEDAQPDDQQQQHGSPQVSLVVQCVVQVVVRGRWYFHDYPQWTAQTSAWAKWFAAPQAIEGADDHSSHHDAPVVVVLVVQCVVLVGHYYHHTQGPVNVQQTQWMWIDHNRHHITTHQHYNNHGHNVSGHDPVSVSSVVSSVVSVVVVTD

Sequence (295 aa):
IEPIVYLSVASREELVPLSSEARRVPVLDRGFIFGDGVYEVVPIYAEGARRAPFRIAQHLARLARSLKKIGIADPHDEAGWRALVARLVDANAAALGDGQHAIVYIQVTRGVAKRGHAFPANAVPTVFAMMASSPLALPTDDAQRAQGVHCVTAEDRRWLHCDISVSLLGNVLMAQHAAEHDDAAETIQLRRDGNVTEGSSSSNVWIVKNGELIAPPRSNRILEGIRYALVEELAEECGIRFVAREINEAELRAADEILLTSATKEILPVTRLDDLPVQGGRPGPVFDALYAAYQRAKAHEEME

Radius of gyration: 19.61 Å; Cα contacts (8 Å, |Δi|>4): 646; chains: 1; bounding box: 49×38×51 Å

InterPro domains:
  IPR001544 Aminotransferase class IV [PF01063] (40-270)
  IPR036038 Aminotransferase-like, PLP-dependent enzymes [SSF56752] (18-295)
  IPR043131 Branched-chain-amino-acid aminotransferase-like, N-terminal [G3DSA:3.30.470.10] (1-137)
  IPR043132 Branched-chain-amino-acid aminotransferase-like, C-terminal [G3DSA:3.20.10.10] (138-303)
  IPR050571 Class-IV Pyridoxal-Phosphate-Dependent Aminotransferase [PTHR42743] (24-295)

B-factor: mean 19.71, std 9.47, range [6.53, 62.35]

Organism: Burkholderia thailandensis (strain ATCC 700388 / DSM 13276 / CCUG 48851 / CIP 106301 / E264) (NCBI:txid271848)

CATH classification: 3.30.470.10 (+1 more: 3.20.10.10)

Secondary structure (DSSP, 8-state):
---EEEEEETTEEEEEEGGG----TTBHHHHS--EEEEEEEEEEETTEEEESSHHHHHHHHHHHHHHTTPPPSS-HHHHHHHHHHHHHHTHHHH-TT--EEEEEEEE--B-SS-SSPPTT---EEEEEEEE--PPPHHHHHH-EEEEEEE--S-S-TT-----HHHHHHHHHHHHTT-SEEEEEETTEE---SSSEEEEEETTEEEEPPSBTTB---HHHHHHHHHHHHHT--EEE---BHHHHHT-SEEEEEETTTEEEEEEEETTEESTTSS--HHHHHHHHHHHHHHHHHH-

Nearest PDB structures (foldseek):
  4tm5-assembly1_A-2  TM=1.003E+00  e=9.065E-65  Burkholderia thailandensis E264
  2dab-assembly1_A  TM=9.551E-01  e=5.948E-31  Bacillus sp. YM-1
  1g2w-assembly1_B  TM=9.433E-01  e=1.633E-30  Geobacillus stearothermophilus
  4daa-assembly1_A  TM=9.415E-01  e=4.223E-30  Bacillus sp. YM-1
  5daa-assembly1_B  TM=9.428E-01  e=2.099E-29  Bacillus sp. YM-1

Solvent-accessible surface area: 13403 Å² total